Protein AF-A0A1S1LLS4-F1 (afdb_monomer_lite)

Organism: Mycobacteroides chelonae (NCBI:txid1774)

Secondary structure (DSSP, 8-state):
-HHHHHS-EE-TTT--EE-EEEE-TTS-EEETGGGT-S---B-TTT--BS--BTTB-HHHHHHHHHHHHT--TTSS--GGGHHHHHHHHT-S-HHHHHHHHHH-HHHHHHHHHHHH-PPP-HHHHHTSPP-HHHHHHHHHHHHTTSS----HHHHHHHHHHHHHHTTS-HHHHHHHHHHIIIIIIHHHHHSSS----SS-------

Sequence (206 aa):
MRKAKMYPSPCAACGQQAVLIGFDPDERQICGPCSGSTLDYRCANCGQPGIRAHNRCSRCHTAELLHNALAGPDGQIPAQLKPLADALANANDPRSVAVWLGKSAAAELLMNLARTGQTITHHALDQLPPGGHVNYVREILVRTAVLTPRNEYLERIEPWVDRHLANYPAEHARLVRSYTIWYLLHRARRAKQPLSNPGCQRRGGF

Structure (mmCIF, N/CA/C/O backbone):
data_AF-A0A1S1LLS4-F1
#
_entry.id   AF-A0A1S1LLS4-F1
#
loop_
_atom_site.group_PDB
_atom_site.id
_atom_site.type_symbol
_atom_site.label_atom_id
_atom_site.label_alt_id
_atom_site.label_comp_id
_atom_site.label_asym_id
_atom_site.label_entity_id
_atom_site.label_seq_id
_atom_site.pdbx_PDB_ins_code
_atom_site.Cartn_x
_atom_site.Cartn_y
_atom_site.Cartn_z
_atom_site.occupancy
_atom_site.B_iso_or_equiv
_atom_site.auth_seq_id
_atom_site.auth_comp_id
_atom_site.auth_asym_id
_atom_site.auth_atom_id
_atom_site.pdbx_PDB_model_num
ATOM 1 N N . MET A 1 1 ? 10.392 13.271 -28.657 1.00 63.56 1 MET A N 1
ATOM 2 C CA . MET A 1 1 ? 10.777 12.128 -27.786 1.00 63.56 1 MET A CA 1
ATOM 3 C C . MET A 1 1 ? 9.840 11.827 -26.604 1.00 63.56 1 MET A C 1
ATOM 5 O O . MET A 1 1 ? 9.653 10.654 -26.310 1.00 63.56 1 MET A O 1
ATOM 9 N N . ARG A 1 2 ? 9.232 12.807 -25.907 1.00 70.56 2 ARG A N 1
ATOM 10 C CA . ARG A 1 2 ? 8.371 12.536 -24.724 1.00 70.56 2 ARG A CA 1
ATOM 11 C C . ARG A 1 2 ? 7.186 11.593 -25.012 1.00 70.56 2 ARG A C 1
ATOM 13 O O . ARG A 1 2 ? 6.912 10.714 -24.203 1.00 70.56 2 ARG A O 1
ATOM 20 N N . LYS A 1 3 ? 6.550 11.727 -26.185 1.00 75.44 3 LYS A N 1
ATOM 21 C CA . LYS A 1 3 ? 5.433 10.875 -26.638 1.00 75.44 3 LYS A CA 1
ATOM 22 C C . LYS A 1 3 ? 5.844 9.404 -26.820 1.00 75.44 3 LYS A C 1
ATOM 24 O O . LYS A 1 3 ? 5.167 8.535 -26.293 1.00 75.44 3 LYS A O 1
ATOM 29 N N . ALA A 1 4 ? 6.993 9.134 -27.446 1.00 73.94 4 ALA A N 1
ATOM 30 C CA . ALA A 1 4 ? 7.513 7.772 -27.639 1.00 73.94 4 ALA A CA 1
ATOM 31 C C . ALA A 1 4 ? 7.820 7.053 -26.311 1.00 73.94 4 ALA A C 1
ATOM 33 O O . ALA A 1 4 ? 7.620 5.850 -26.192 1.00 73.94 4 ALA A O 1
ATOM 34 N N . LYS A 1 5 ? 8.260 7.793 -25.280 1.00 79.56 5 LYS A N 1
ATOM 35 C CA . LYS A 1 5 ? 8.478 7.237 -23.931 1.00 79.56 5 LYS A CA 1
ATOM 36 C C . LYS A 1 5 ? 7.165 6.900 -23.214 1.00 79.56 5 LYS A C 1
ATOM 38 O O . LYS A 1 5 ? 7.143 5.973 -22.412 1.00 79.56 5 LYS A O 1
ATOM 43 N N . MET A 1 6 ? 6.101 7.671 -23.456 1.00 82.12 6 MET A N 1
ATOM 44 C CA . MET A 1 6 ? 4.774 7.429 -22.866 1.00 82.12 6 MET A CA 1
ATOM 45 C C . MET A 1 6 ? 4.039 6.273 -23.534 1.00 82.12 6 MET A C 1
ATOM 47 O O . MET A 1 6 ? 3.326 5.548 -22.850 1.00 82.12 6 MET A O 1
ATOM 51 N N . TYR A 1 7 ? 4.231 6.103 -24.841 1.00 85.69 7 TYR A N 1
ATOM 52 C CA . TYR A 1 7 ? 3.512 5.122 -25.644 1.00 85.69 7 TYR A CA 1
ATOM 53 C C . TYR A 1 7 ? 4.506 4.233 -26.399 1.00 85.69 7 TYR A C 1
ATOM 55 O O . TYR A 1 7 ? 4.773 4.478 -27.577 1.00 85.69 7 TYR A O 1
ATOM 63 N N . PRO A 1 8 ? 5.089 3.220 -25.725 1.00 90.12 8 PRO A N 1
ATOM 64 C CA . PRO A 1 8 ? 5.861 2.186 -26.397 1.00 90.12 8 PRO A CA 1
ATOM 65 C C . PRO A 1 8 ? 5.054 1.548 -27.529 1.00 90.12 8 PRO A C 1
ATOM 67 O O . PRO A 1 8 ? 3.832 1.436 -27.441 1.00 90.12 8 PRO A O 1
ATOM 70 N N . SER A 1 9 ? 5.737 1.146 -28.592 1.00 92.94 9 SER A N 1
ATOM 71 C CA . SER A 1 9 ? 5.129 0.552 -29.786 1.00 92.94 9 SER A CA 1
ATOM 72 C C . SER A 1 9 ? 6.015 -0.575 -30.329 1.00 92.94 9 SER A C 1
ATOM 74 O O . SER A 1 9 ? 7.195 -0.641 -29.958 1.00 92.94 9 SER A O 1
ATOM 76 N N . PRO A 1 10 ? 5.484 -1.470 -31.178 1.00 95.88 10 PRO A N 1
ATOM 77 C CA . PRO A 1 10 ? 6.274 -2.540 -31.775 1.00 95.88 10 PRO A CA 1
ATOM 78 C C . PRO A 1 10 ? 7.371 -1.971 -32.681 1.00 95.88 10 PRO A C 1
ATOM 80 O O . PRO A 1 10 ? 7.111 -1.112 -33.519 1.00 95.88 10 PRO A O 1
ATOM 83 N N . CYS A 1 11 ? 8.604 -2.443 -32.509 1.00 94.94 11 CYS A N 1
ATOM 84 C CA . CYS A 1 11 ? 9.730 -2.087 -33.372 1.00 94.94 11 CYS A CA 1
ATOM 85 C C . CYS A 1 11 ? 9.561 -2.694 -34.772 1.00 94.94 11 CYS A C 1
ATOM 87 O O . CYS A 1 11 ? 9.337 -3.899 -34.876 1.00 94.94 11 CYS A O 1
ATOM 89 N N . ALA A 1 12 ? 9.758 -1.906 -35.834 1.00 96.00 12 ALA A N 1
ATOM 90 C CA . ALA A 1 12 ? 9.639 -2.403 -37.208 1.00 96.00 12 ALA A CA 1
ATOM 91 C C . ALA A 1 12 ? 10.670 -3.492 -37.571 1.00 96.00 12 ALA A C 1
ATOM 93 O O . ALA A 1 12 ? 10.379 -4.348 -38.398 1.00 96.00 12 ALA A O 1
ATOM 94 N N . ALA A 1 13 ? 11.846 -3.501 -36.930 1.00 94.75 13 ALA A N 1
ATOM 95 C CA . ALA A 1 13 ? 12.907 -4.470 -37.214 1.00 94.75 13 ALA A CA 1
ATOM 96 C C . ALA A 1 13 ? 12.797 -5.768 -36.391 1.00 94.75 13 ALA A C 1
ATOM 98 O O . ALA A 1 13 ? 12.964 -6.856 -36.929 1.00 94.75 13 ALA A O 1
ATOM 99 N N . CYS A 1 14 ? 12.534 -5.675 -35.080 1.00 94.25 14 CYS A N 1
ATOM 100 C CA . CYS A 1 14 ? 12.544 -6.842 -34.181 1.00 94.25 14 CYS A CA 1
ATOM 101 C C . CYS A 1 14 ? 11.170 -7.234 -33.618 1.00 94.25 14 CYS A C 1
ATOM 103 O O . CYS A 1 14 ? 11.079 -8.186 -32.845 1.00 94.25 14 CYS A O 1
ATOM 105 N N . GLY A 1 15 ? 10.109 -6.480 -33.922 1.00 93.88 15 GLY A N 1
ATOM 106 C CA . GLY A 1 15 ? 8.737 -6.736 -33.464 1.00 93.88 15 GLY A CA 1
ATOM 107 C C . GLY A 1 15 ? 8.477 -6.502 -31.970 1.00 93.88 15 GLY A C 1
ATOM 108 O O . GLY A 1 15 ? 7.330 -6.505 -31.533 1.00 93.88 15 GLY A O 1
ATOM 109 N N . GLN A 1 16 ? 9.514 -6.273 -31.160 1.00 93.12 16 GLN A N 1
ATOM 110 C CA . GLN A 1 16 ? 9.379 -6.096 -29.714 1.00 93.12 16 GLN A CA 1
ATOM 111 C C . GLN A 1 16 ? 8.719 -4.762 -29.358 1.00 93.12 16 GLN A C 1
ATOM 113 O O . GLN A 1 16 ? 9.063 -3.723 -29.925 1.00 93.12 16 GLN A O 1
ATOM 118 N N . GLN A 1 17 ? 7.858 -4.771 -28.337 1.00 94.06 17 GLN A N 1
ATOM 119 C CA . GLN A 1 17 ? 7.347 -3.542 -27.731 1.00 94.06 17 GLN A CA 1
ATOM 120 C C . GLN A 1 17 ? 8.521 -2.752 -27.130 1.00 94.06 17 GLN A C 1
ATOM 122 O O . GLN A 1 17 ? 9.259 -3.277 -26.284 1.00 94.06 17 GLN A O 1
ATOM 127 N N . ALA A 1 18 ? 8.719 -1.509 -27.578 1.00 93.25 18 ALA A N 1
ATOM 128 C CA . ALA A 1 18 ? 9.862 -0.679 -27.201 1.00 93.25 18 ALA A CA 1
ATOM 129 C C . ALA A 1 18 ? 9.569 0.827 -27.311 1.00 93.25 18 ALA A C 1
ATOM 131 O O . ALA A 1 18 ? 8.611 1.256 -27.952 1.00 93.25 18 ALA A O 1
ATOM 132 N N . VAL A 1 19 ? 10.418 1.654 -26.693 1.00 93.25 19 VAL A N 1
ATOM 133 C CA . VAL A 1 19 ? 10.464 3.089 -27.005 1.00 93.25 19 VAL A CA 1
ATOM 134 C C . VAL A 1 19 ? 11.229 3.244 -28.316 1.00 93.25 19 VAL A C 1
ATOM 136 O O . VAL A 1 19 ? 12.421 2.938 -28.383 1.00 93.25 19 VAL A O 1
ATOM 139 N N . LEU A 1 20 ? 10.537 3.698 -29.357 1.00 93.12 20 LEU A N 1
ATOM 140 C CA . LEU A 1 20 ? 11.122 3.871 -30.683 1.00 93.12 20 LEU A CA 1
ATOM 141 C C . LEU A 1 20 ? 11.825 5.231 -30.758 1.00 93.12 20 LEU A C 1
ATOM 143 O O . LEU A 1 20 ? 11.230 6.266 -30.441 1.00 93.12 20 LEU A O 1
ATOM 147 N N . ILE A 1 21 ? 13.112 5.216 -31.102 1.00 92.25 21 ILE A N 1
ATOM 148 C CA . ILE A 1 21 ? 13.982 6.406 -31.097 1.00 92.25 21 ILE A CA 1
ATOM 149 C C . ILE A 1 21 ? 14.786 6.581 -32.386 1.00 92.25 21 ILE A C 1
ATOM 151 O O . ILE A 1 21 ? 15.419 7.622 -32.540 1.00 92.25 21 ILE A O 1
ATOM 155 N N . GLY A 1 22 ? 14.764 5.590 -33.278 1.00 91.44 22 GLY A N 1
ATOM 156 C CA . GLY A 1 22 ? 15.453 5.619 -34.563 1.00 91.44 22 GLY A CA 1
ATOM 157 C C . GLY A 1 22 ? 14.527 5.239 -35.712 1.00 91.44 22 GLY A C 1
ATOM 158 O O . GLY A 1 22 ? 13.354 4.919 -35.499 1.00 91.44 22 GLY A O 1
ATOM 159 N N . PHE A 1 23 ? 15.088 5.256 -36.917 1.00 94.25 23 PHE A N 1
ATOM 160 C CA . PHE A 1 23 ? 14.424 4.864 -38.156 1.00 94.25 23 PHE A CA 1
ATOM 161 C C . PHE A 1 23 ? 15.291 3.850 -38.914 1.00 94.25 23 PHE A C 1
ATOM 163 O O . PHE A 1 23 ? 16.518 3.908 -38.811 1.00 94.25 23 PHE A O 1
ATOM 170 N N . ASP A 1 24 ? 14.660 2.905 -39.610 1.00 92.75 24 ASP A N 1
ATOM 171 C CA . ASP A 1 24 ? 15.333 2.012 -40.561 1.00 92.75 24 ASP A CA 1
ATOM 172 C C . ASP A 1 24 ? 15.497 2.699 -41.943 1.00 92.75 24 ASP A C 1
ATOM 174 O O . ASP A 1 24 ? 15.039 3.834 -42.114 1.00 92.75 24 ASP A O 1
ATOM 178 N N . PRO A 1 25 ? 16.158 2.064 -42.933 1.00 92.75 25 PRO A N 1
ATOM 179 C CA . PRO A 1 25 ? 16.303 2.632 -44.280 1.00 92.75 25 PRO A CA 1
ATOM 180 C C . PRO A 1 25 ? 14.981 2.887 -45.022 1.00 92.75 25 PRO A C 1
ATOM 182 O O . PRO A 1 25 ? 14.963 3.696 -45.943 1.00 92.75 25 PRO A O 1
ATOM 185 N N . ASP A 1 26 ? 13.891 2.232 -44.609 1.00 93.62 26 ASP A N 1
ATOM 186 C CA . ASP A 1 26 ? 12.541 2.389 -45.166 1.00 93.62 26 ASP A CA 1
ATOM 187 C C . ASP A 1 26 ? 11.718 3.449 -44.392 1.00 93.62 26 ASP A C 1
ATOM 189 O O . ASP A 1 26 ? 10.490 3.474 -44.474 1.00 93.62 26 ASP A O 1
ATOM 193 N N . GLU A 1 27 ? 12.376 4.294 -43.585 1.00 92.69 27 GLU A N 1
ATOM 194 C CA . GLU A 1 27 ? 11.775 5.329 -42.727 1.00 92.69 27 GLU A CA 1
ATOM 195 C C . GLU A 1 27 ? 10.772 4.806 -41.677 1.00 92.69 27 GLU A C 1
ATOM 197 O O . GLU A 1 27 ? 9.969 5.561 -41.114 1.00 92.69 27 GLU A O 1
ATOM 202 N N . ARG A 1 28 ? 10.825 3.516 -41.327 1.00 93.69 28 ARG A N 1
ATOM 203 C CA . ARG A 1 28 ? 9.982 2.935 -40.272 1.00 93.69 28 ARG A CA 1
ATOM 204 C C . ARG A 1 28 ? 10.631 3.090 -38.905 1.00 93.69 28 ARG A C 1
ATOM 206 O O . ARG A 1 28 ? 11.843 2.988 -38.745 1.00 93.69 28 ARG A O 1
ATOM 213 N N . GLN A 1 29 ? 9.808 3.292 -37.878 1.00 94.31 29 GLN A N 1
ATOM 214 C CA . GLN A 1 29 ? 10.296 3.490 -36.513 1.00 94.31 29 GLN A CA 1
ATOM 215 C C . GLN A 1 29 ? 10.886 2.207 -35.907 1.00 94.31 29 GLN A C 1
ATOM 217 O O . GLN A 1 29 ? 10.240 1.157 -35.857 1.00 94.31 29 GLN A O 1
ATOM 222 N N . ILE A 1 30 ? 12.092 2.325 -35.354 1.00 95.06 30 ILE A N 1
ATOM 223 C CA . ILE A 1 30 ? 12.816 1.233 -34.699 1.00 95.06 30 ILE A CA 1
ATOM 224 C C . ILE A 1 30 ? 13.289 1.621 -33.293 1.00 95.06 30 ILE A C 1
ATOM 226 O O . ILE A 1 30 ? 13.415 2.796 -32.926 1.00 95.06 30 ILE A O 1
ATOM 230 N N . CYS A 1 31 ? 13.510 0.606 -32.459 1.00 94.19 31 CYS A N 1
ATOM 231 C CA . CYS A 1 31 ? 14.028 0.784 -31.108 1.00 94.19 31 CYS A CA 1
ATOM 232 C C . CYS A 1 31 ? 15.525 1.124 -31.121 1.00 94.19 31 CYS A C 1
ATOM 234 O O . CYS A 1 31 ? 16.219 0.869 -32.103 1.00 94.19 31 CYS A O 1
ATOM 236 N N . GLY A 1 32 ? 16.024 1.659 -30.003 1.00 92.00 32 GLY A N 1
ATOM 237 C CA . GLY A 1 32 ? 17.432 2.039 -29.865 1.00 92.00 32 GLY A CA 1
ATOM 238 C C . GLY A 1 32 ? 18.420 0.919 -30.202 1.00 92.00 32 GLY A C 1
ATOM 239 O O . GLY A 1 32 ? 19.280 1.148 -31.046 1.00 92.00 32 GLY A O 1
ATOM 240 N N . PRO A 1 33 ? 18.270 -0.303 -29.654 1.00 93.62 33 PRO A N 1
ATOM 241 C CA . PRO A 1 33 ? 19.152 -1.419 -29.995 1.00 93.62 33 PRO A CA 1
ATOM 242 C C . PRO A 1 33 ? 19.206 -1.730 -31.498 1.00 93.62 33 PRO A C 1
ATOM 244 O O . PRO A 1 33 ? 20.286 -1.942 -32.041 1.00 93.62 33 PRO A O 1
ATOM 247 N N . CYS A 1 34 ? 18.062 -1.699 -32.192 1.00 93.81 34 CYS A N 1
ATOM 248 C CA . CYS A 1 34 ? 18.004 -1.927 -33.640 1.00 93.81 34 CYS A CA 1
ATOM 249 C C . CYS A 1 34 ? 18.621 -0.779 -34.449 1.00 93.81 34 CYS A C 1
ATOM 251 O O . CYS A 1 34 ? 19.096 -1.015 -35.553 1.00 93.81 34 CYS A O 1
ATOM 253 N N . SER A 1 35 ? 18.638 0.443 -33.912 1.00 93.06 35 SER A N 1
ATOM 254 C CA . SER A 1 35 ? 19.308 1.590 -34.532 1.00 93.06 35 SER A CA 1
ATOM 255 C C . SER A 1 35 ? 20.781 1.729 -34.114 1.00 93.06 35 SER A C 1
ATOM 257 O O . SER A 1 35 ? 21.363 2.792 -34.313 1.00 93.06 35 SER A O 1
ATOM 259 N N . GLY A 1 36 ? 21.369 0.722 -33.452 1.00 92.31 36 GLY A N 1
ATOM 260 C CA . GLY A 1 36 ? 22.749 0.759 -32.945 1.00 92.31 36 GLY A CA 1
ATOM 261 C C . GLY A 1 36 ? 22.965 1.628 -31.697 1.00 92.31 36 GLY A C 1
ATOM 262 O O . GLY A 1 36 ? 24.102 1.868 -31.299 1.00 92.31 36 GLY A O 1
ATOM 263 N N . SER A 1 37 ? 21.897 2.114 -31.060 1.00 91.31 37 SER A N 1
ATOM 264 C CA . SER A 1 37 ? 21.962 2.887 -29.818 1.00 91.31 37 SER A CA 1
ATOM 265 C C . SER A 1 37 ? 21.983 1.978 -28.589 1.00 91.31 37 SER A C 1
ATOM 267 O O . SER A 1 37 ? 21.251 0.994 -28.505 1.00 91.31 37 SER A O 1
ATOM 269 N N . THR A 1 38 ? 22.747 2.370 -27.570 1.00 88.31 38 THR A N 1
ATOM 270 C CA . THR A 1 38 ? 22.752 1.722 -26.248 1.00 88.31 38 THR A CA 1
ATOM 271 C C . THR A 1 38 ? 21.531 2.084 -25.389 1.00 88.31 38 THR A C 1
ATOM 273 O O . THR A 1 38 ? 21.335 1.511 -24.318 1.00 88.31 38 THR A O 1
ATOM 276 N N . LEU A 1 39 ? 20.690 3.027 -25.831 1.00 87.00 39 LEU A N 1
ATOM 277 C CA . LEU A 1 39 ? 19.494 3.461 -25.106 1.00 87.00 39 LEU A CA 1
ATOM 278 C C . LEU A 1 39 ? 18.291 2.561 -25.427 1.00 87.00 39 LEU A C 1
ATOM 280 O O . LEU A 1 39 ? 17.652 2.720 -26.465 1.00 87.00 39 LEU A O 1
ATOM 284 N N . ASP A 1 40 ? 17.918 1.666 -24.510 1.00 84.94 40 ASP A N 1
ATOM 285 C CA . ASP A 1 40 ? 16.786 0.743 -24.702 1.00 84.94 40 ASP A CA 1
ATOM 286 C C . ASP A 1 40 ? 15.474 1.169 -24.004 1.00 84.94 40 ASP A C 1
ATOM 288 O O . ASP A 1 40 ? 14.396 0.683 -24.350 1.00 84.94 40 ASP A O 1
ATOM 292 N N . TYR A 1 41 ? 15.547 2.100 -23.041 1.00 88.44 41 TYR A N 1
ATOM 293 C CA . TYR A 1 41 ? 14.430 2.555 -22.198 1.00 88.44 41 TYR A CA 1
ATOM 294 C C . TYR A 1 41 ? 13.646 1.419 -21.513 1.00 88.44 41 TYR A C 1
ATOM 296 O O . TYR A 1 41 ? 12.472 1.598 -21.164 1.00 88.44 41 TYR A O 1
ATOM 304 N N . ARG A 1 42 ? 14.279 0.261 -21.290 1.00 91.81 42 ARG A N 1
ATOM 305 C CA . ARG A 1 42 ? 13.651 -0.918 -20.680 1.00 91.81 42 ARG A CA 1
ATOM 306 C C . ARG A 1 42 ? 13.850 -0.969 -19.191 1.00 91.81 42 ARG A C 1
ATOM 308 O O . ARG A 1 42 ? 14.818 -0.432 -18.661 1.00 91.81 42 ARG A O 1
ATOM 315 N N . CYS A 1 43 ? 12.931 -1.659 -18.516 1.00 93.06 43 CYS A N 1
ATOM 316 C CA . CYS A 1 43 ? 13.041 -1.909 -17.097 1.00 93.06 43 CYS A CA 1
ATOM 317 C C . CYS A 1 43 ? 14.163 -2.840 -16.670 1.00 93.06 43 CYS A C 1
ATOM 319 O O . CYS A 1 43 ? 14.073 -4.028 -16.899 1.00 93.06 43 CYS A O 1
ATOM 321 N N . ALA A 1 44 ? 15.150 -2.317 -15.938 1.00 91.81 44 ALA A N 1
ATOM 322 C CA . ALA A 1 44 ? 16.197 -3.117 -15.308 1.00 91.81 44 ALA A CA 1
ATOM 323 C C . ALA A 1 44 ? 15.643 -4.230 -14.404 1.00 91.81 44 ALA A C 1
ATOM 325 O O . ALA A 1 44 ? 16.308 -5.235 -14.220 1.00 91.81 44 ALA A O 1
ATOM 326 N N . ASN A 1 45 ? 14.429 -4.060 -13.861 1.00 92.31 45 ASN A N 1
ATOM 327 C CA . ASN A 1 45 ? 13.779 -5.080 -13.040 1.00 92.31 45 ASN A CA 1
ATOM 328 C C . ASN A 1 45 ? 12.753 -5.927 -13.815 1.00 92.31 45 ASN A C 1
ATOM 330 O O . ASN A 1 45 ? 12.770 -7.144 -13.719 1.00 92.31 45 ASN A O 1
ATOM 334 N N . CYS A 1 46 ? 11.845 -5.306 -14.581 1.00 92.06 46 CYS A N 1
ATOM 335 C CA . CYS A 1 46 ? 10.747 -6.024 -15.257 1.00 92.06 46 CYS A CA 1
ATOM 336 C C . CYS A 1 46 ? 10.816 -6.047 -16.793 1.00 92.06 46 CYS A C 1
ATOM 338 O O . CYS A 1 46 ? 9.866 -6.475 -17.440 1.00 92.06 46 CYS A O 1
ATOM 340 N N . GLY A 1 47 ? 11.867 -5.506 -17.406 1.00 92.12 47 GLY A N 1
ATOM 341 C CA . GLY A 1 47 ? 12.058 -5.430 -18.861 1.00 92.12 47 GLY A CA 1
ATOM 342 C C . GLY A 1 47 ? 11.115 -4.491 -19.623 1.00 92.12 47 GLY A C 1
ATOM 343 O O . GLY A 1 47 ? 11.375 -4.187 -20.789 1.00 92.12 47 GLY A O 1
ATOM 344 N N . GLN A 1 48 ? 10.047 -3.997 -18.988 1.00 92.00 48 GLN A N 1
ATOM 345 C CA . GLN A 1 48 ? 9.017 -3.197 -19.654 1.00 92.00 48 GLN A CA 1
ATOM 346 C C . GLN A 1 48 ? 9.576 -1.872 -20.199 1.00 92.00 48 GLN A C 1
ATOM 348 O O . GLN A 1 48 ? 10.263 -1.156 -19.459 1.00 92.00 48 GLN A O 1
ATOM 353 N N . PRO A 1 49 ? 9.292 -1.530 -21.466 1.00 92.00 49 PRO A N 1
ATOM 354 C CA . PRO A 1 49 ? 9.704 -0.265 -22.061 1.00 92.00 49 PRO A CA 1
ATOM 355 C C . PRO A 1 49 ? 8.860 0.903 -21.531 1.00 92.00 49 PRO A C 1
ATOM 357 O O . PRO A 1 49 ? 7.686 0.732 -21.205 1.00 92.00 49 PRO A O 1
ATOM 360 N N . GLY A 1 50 ? 9.424 2.112 -21.491 1.00 90.00 50 GLY A N 1
ATOM 361 C CA . GLY A 1 50 ? 8.637 3.332 -21.276 1.00 90.00 50 GLY A CA 1
ATOM 362 C C . GLY A 1 50 ? 9.370 4.432 -20.516 1.00 90.00 50 GLY A C 1
ATOM 363 O O . GLY A 1 50 ? 10.584 4.582 -20.627 1.00 90.00 50 GLY A O 1
ATOM 364 N N . ILE A 1 51 ? 8.626 5.231 -19.741 1.00 87.00 51 ILE A N 1
ATOM 365 C CA . ILE A 1 51 ? 9.196 6.257 -18.853 1.00 87.00 51 ILE A CA 1
ATOM 366 C C . ILE A 1 51 ? 9.925 5.599 -17.678 1.00 87.00 51 ILE A C 1
ATOM 368 O O . ILE A 1 51 ? 9.425 4.674 -17.034 1.00 87.00 51 ILE A O 1
ATOM 372 N N . ARG A 1 52 ? 11.104 6.142 -17.369 1.00 86.44 52 ARG A N 1
ATOM 373 C CA . ARG A 1 52 ? 12.044 5.619 -16.380 1.00 86.44 52 ARG A CA 1
ATOM 374 C C . ARG A 1 52 ? 12.521 6.750 -15.480 1.00 86.44 52 ARG A C 1
ATOM 376 O O . ARG A 1 52 ? 12.760 7.852 -15.969 1.00 86.44 52 ARG A O 1
ATOM 383 N N . ALA A 1 53 ? 12.717 6.448 -14.205 1.00 81.62 53 ALA A N 1
ATOM 384 C CA . ALA A 1 53 ? 13.509 7.251 -13.279 1.00 81.62 53 ALA A CA 1
ATOM 385 C C . ALA A 1 53 ? 14.571 6.328 -12.671 1.00 81.62 53 ALA A C 1
ATOM 387 O O . ALA A 1 53 ? 14.240 5.203 -12.307 1.00 81.62 53 ALA A O 1
ATOM 388 N N . HIS A 1 54 ? 15.840 6.750 -12.640 1.00 82.75 54 HIS A N 1
ATOM 389 C CA . HIS A 1 54 ? 16.965 5.951 -12.114 1.00 82.75 54 HIS A CA 1
ATOM 390 C C . HIS A 1 54 ? 17.009 4.502 -12.628 1.00 82.75 54 HIS A C 1
ATOM 392 O O . HIS A 1 54 ? 17.202 3.559 -11.868 1.00 82.75 54 HIS A O 1
ATOM 398 N N . ASN A 1 55 ? 16.765 4.305 -13.927 1.00 87.56 55 ASN A N 1
ATOM 399 C CA . ASN A 1 55 ? 16.697 2.973 -14.522 1.00 87.56 55 ASN A CA 1
ATOM 400 C C . ASN A 1 55 ? 15.694 2.030 -13.805 1.00 87.56 55 ASN A C 1
ATOM 402 O O . ASN A 1 55 ? 15.892 0.814 -13.757 1.00 87.56 55 ASN A O 1
ATOM 406 N N . ARG A 1 56 ? 14.556 2.546 -13.318 1.00 91.62 56 ARG A N 1
ATOM 407 C CA . ARG A 1 56 ? 13.380 1.771 -12.867 1.00 91.62 56 ARG A CA 1
ATOM 408 C C . ARG A 1 56 ? 12.075 2.412 -13.369 1.00 91.62 56 ARG A C 1
ATOM 410 O O . ARG A 1 56 ? 12.019 3.605 -13.667 1.00 91.62 56 ARG A O 1
ATOM 417 N N . CYS A 1 57 ? 11.043 1.596 -13.608 1.00 92.00 57 CY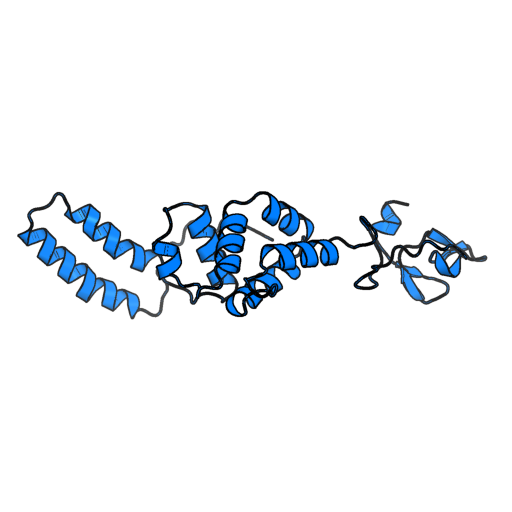S A N 1
ATOM 418 C CA . CYS A 1 57 ? 9.718 2.100 -13.972 1.00 92.00 57 CYS A CA 1
ATOM 419 C C . CYS A 1 57 ? 8.988 2.440 -12.671 1.00 92.00 57 CYS A C 1
ATOM 421 O O . CYS A 1 57 ? 9.360 1.930 -11.612 1.00 92.00 57 CYS A O 1
ATOM 423 N N . SER A 1 58 ? 7.947 3.274 -12.732 1.00 91.25 58 SER A N 1
ATOM 424 C CA . SER A 1 58 ? 7.222 3.672 -11.519 1.00 91.25 58 SER A CA 1
ATOM 425 C C . SER A 1 58 ? 6.675 2.469 -10.749 1.00 91.25 58 SER A C 1
ATOM 427 O O . SER A 1 58 ? 6.796 2.456 -9.536 1.00 91.25 58 SER A O 1
ATOM 429 N N . ARG A 1 59 ? 6.171 1.424 -11.427 1.00 91.81 59 ARG A N 1
ATOM 430 C CA . ARG A 1 59 ? 5.713 0.184 -10.768 1.00 91.81 59 ARG A CA 1
ATOM 431 C C . ARG A 1 59 ? 6.814 -0.491 -9.953 1.00 91.81 59 ARG A C 1
ATOM 433 O O . ARG A 1 59 ? 6.622 -0.725 -8.770 1.00 91.81 59 ARG A O 1
ATOM 440 N N . CYS A 1 60 ? 7.965 -0.782 -10.563 1.00 92.81 60 CYS A N 1
ATOM 441 C CA . CYS A 1 60 ? 9.048 -1.474 -9.858 1.00 92.81 60 CYS A CA 1
ATOM 442 C C . CYS A 1 60 ? 9.652 -0.625 -8.741 1.00 92.81 60 CYS A C 1
ATOM 444 O O . CYS A 1 60 ? 9.983 -1.164 -7.694 1.00 92.81 60 CYS A O 1
ATOM 446 N N . HIS A 1 61 ? 9.771 0.688 -8.945 1.00 92.38 61 HIS A N 1
ATOM 447 C CA . HIS A 1 61 ? 10.258 1.576 -7.896 1.00 92.38 61 HIS A CA 1
ATOM 448 C C . HIS A 1 61 ? 9.276 1.658 -6.716 1.00 92.38 61 HIS A C 1
ATOM 450 O O . HIS A 1 61 ? 9.688 1.525 -5.570 1.00 92.38 61 HIS A O 1
ATOM 456 N N . THR A 1 62 ? 7.973 1.802 -6.977 1.00 93.38 62 THR A N 1
ATOM 457 C CA . THR A 1 62 ? 6.948 1.786 -5.922 1.00 93.38 62 THR A CA 1
ATOM 458 C C . THR A 1 62 ? 6.906 0.445 -5.194 1.00 93.38 62 THR A C 1
ATOM 460 O O . THR A 1 62 ? 6.766 0.438 -3.978 1.00 93.38 62 THR A O 1
ATOM 463 N N . ALA A 1 63 ? 7.043 -0.681 -5.901 1.00 92.56 63 ALA A N 1
ATOM 464 C CA . ALA A 1 63 ? 7.056 -2.006 -5.280 1.00 92.56 63 ALA A CA 1
ATOM 465 C C . ALA A 1 63 ? 8.227 -2.176 -4.297 1.00 92.56 63 ALA A C 1
ATOM 467 O O . ALA A 1 63 ? 8.043 -2.714 -3.211 1.00 92.56 63 ALA A O 1
ATOM 468 N N . GLU A 1 64 ? 9.410 -1.668 -4.645 1.00 92.94 64 GLU A N 1
ATOM 469 C CA . GLU A 1 64 ? 10.578 -1.643 -3.758 1.00 92.94 64 GLU A CA 1
ATOM 470 C C . GLU A 1 64 ? 10.346 -0.749 -2.532 1.00 92.94 64 GLU A C 1
ATOM 472 O O . GLU A 1 64 ? 10.573 -1.182 -1.404 1.00 92.94 64 GLU A O 1
ATOM 477 N N . LEU A 1 65 ? 9.831 0.472 -2.730 1.00 93.94 65 LEU A N 1
ATOM 478 C CA . LEU A 1 65 ? 9.479 1.366 -1.620 1.00 93.94 65 LEU A CA 1
ATOM 479 C C . LEU A 1 65 ? 8.450 0.730 -0.682 1.00 93.94 65 LEU A C 1
ATOM 481 O O . LEU A 1 65 ? 8.591 0.816 0.533 1.00 93.94 65 LEU A O 1
ATOM 485 N N . LEU A 1 66 ? 7.431 0.082 -1.245 1.00 94.94 66 LEU A N 1
ATOM 486 C CA . LEU A 1 66 ? 6.384 -0.601 -0.498 1.00 94.94 66 LEU A CA 1
ATOM 487 C C . LEU A 1 66 ? 6.942 -1.773 0.312 1.00 94.94 66 LEU A C 1
ATOM 489 O O . LEU A 1 66 ? 6.595 -1.912 1.482 1.00 94.94 66 LEU A O 1
ATOM 493 N N . HIS A 1 67 ? 7.812 -2.587 -0.292 1.00 95.06 67 HIS A N 1
ATOM 494 C CA . HIS A 1 67 ? 8.462 -3.698 0.396 1.00 95.06 67 HIS A CA 1
ATOM 495 C C . HIS A 1 67 ? 9.288 -3.207 1.582 1.00 95.06 67 HIS A C 1
ATOM 497 O O . HIS A 1 67 ? 9.109 -3.700 2.689 1.00 95.06 67 HIS A O 1
ATOM 503 N N . ASN A 1 68 ? 10.109 -2.176 1.377 1.00 95.06 68 ASN A N 1
ATOM 504 C CA . ASN A 1 68 ? 10.934 -1.603 2.437 1.00 95.06 68 ASN A CA 1
ATOM 505 C C . ASN A 1 68 ? 10.090 -0.955 3.546 1.00 95.06 68 ASN A C 1
ATOM 507 O O . ASN A 1 68 ? 10.419 -1.074 4.722 1.00 95.06 68 ASN A O 1
ATOM 511 N N . ALA A 1 69 ? 9.000 -0.273 3.184 1.00 95.62 69 ALA A N 1
ATOM 512 C CA . ALA A 1 69 ? 8.111 0.380 4.142 1.00 95.62 69 ALA A CA 1
ATOM 513 C C . ALA A 1 69 ? 7.359 -0.631 5.024 1.00 95.62 69 ALA A C 1
ATOM 515 O O . ALA A 1 69 ? 7.189 -0.403 6.219 1.00 95.62 69 ALA A O 1
ATOM 516 N N . LEU A 1 70 ? 6.906 -1.742 4.439 1.00 96.00 70 LEU A N 1
ATOM 517 C CA . LEU A 1 70 ? 6.120 -2.768 5.130 1.00 96.00 70 LEU A CA 1
ATOM 518 C C . LEU A 1 70 ? 6.954 -3.974 5.582 1.00 96.00 70 LEU A C 1
ATOM 520 O O . LEU A 1 70 ? 6.377 -4.999 5.943 1.00 96.00 70 LEU A O 1
ATOM 524 N N . ALA A 1 71 ? 8.283 -3.870 5.566 1.00 96.50 71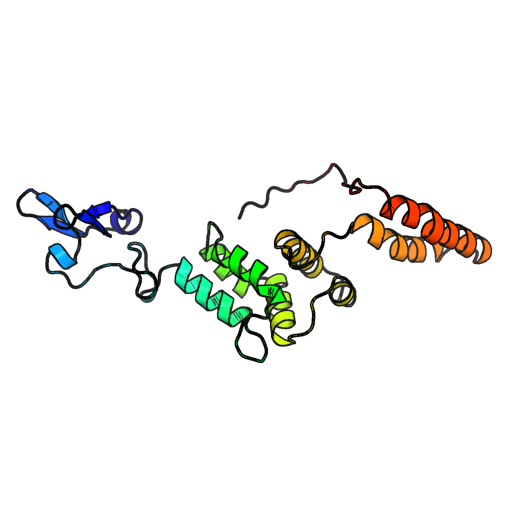 ALA A N 1
ATOM 525 C CA . ALA A 1 71 ? 9.167 -4.901 6.089 1.00 96.50 71 ALA A CA 1
ATOM 526 C C . ALA A 1 71 ? 9.033 -5.002 7.618 1.00 96.50 71 ALA A C 1
ATOM 528 O O . ALA A 1 71 ? 9.068 -4.001 8.339 1.00 96.50 71 ALA A O 1
ATOM 529 N N . GLY A 1 72 ? 8.865 -6.228 8.102 1.00 93.94 72 GLY A N 1
ATOM 530 C CA . GLY A 1 72 ? 8.838 -6.571 9.514 1.00 93.94 72 GLY A CA 1
ATOM 531 C C . GLY A 1 72 ? 10.238 -6.763 10.107 1.00 93.94 72 GLY A C 1
ATOM 532 O O . GLY A 1 72 ? 11.242 -6.434 9.470 1.00 93.94 72 GLY A O 1
ATOM 533 N N . PRO A 1 73 ? 10.326 -7.305 11.337 1.00 91.44 73 PRO A N 1
ATOM 534 C CA . PRO A 1 73 ? 11.596 -7.519 12.040 1.00 91.44 73 PRO A CA 1
ATOM 535 C C . PRO A 1 73 ? 12.606 -8.403 11.294 1.00 91.44 73 PRO A C 1
ATOM 537 O O . PRO A 1 73 ? 13.809 -8.256 11.478 1.00 91.44 73 PRO A O 1
ATOM 540 N N . ASP A 1 74 ? 12.119 -9.321 10.462 1.00 92.25 74 ASP A N 1
ATOM 541 C CA . ASP A 1 74 ? 12.902 -10.250 9.642 1.00 92.25 74 ASP A CA 1
ATOM 542 C C . ASP A 1 74 ? 13.283 -9.671 8.266 1.00 92.25 74 ASP A C 1
ATOM 544 O O . ASP A 1 74 ? 13.872 -10.361 7.432 1.00 92.25 74 ASP A O 1
ATOM 548 N N . GLY A 1 75 ? 12.940 -8.405 8.006 1.00 93.06 75 GLY A N 1
ATOM 549 C CA . GLY A 1 75 ? 13.152 -7.752 6.718 1.00 93.06 75 GLY A CA 1
ATOM 550 C C . GLY A 1 75 ? 12.186 -8.208 5.623 1.00 93.06 75 GLY A C 1
ATOM 551 O O . GLY A 1 75 ? 12.349 -7.797 4.478 1.00 93.06 75 GLY A O 1
ATOM 552 N N . GLN A 1 76 ? 11.188 -9.039 5.941 1.00 94.81 76 GLN A N 1
ATOM 553 C CA . GLN A 1 76 ? 10.147 -9.468 5.009 1.00 94.81 76 GLN A CA 1
ATOM 554 C C . GLN A 1 76 ? 8.808 -8.835 5.370 1.00 94.81 76 GLN A C 1
ATOM 556 O O . GLN A 1 76 ? 8.556 -8.469 6.513 1.00 94.81 76 GLN A O 1
ATOM 561 N N . ILE A 1 77 ? 7.913 -8.696 4.391 1.00 95.06 77 ILE A N 1
ATOM 562 C CA . ILE A 1 77 ? 6.555 -8.224 4.681 1.00 95.06 77 ILE A CA 1
ATOM 563 C C . ILE A 1 77 ? 5.842 -9.302 5.511 1.00 95.06 77 ILE A C 1
ATOM 565 O O . ILE A 1 77 ? 5.738 -10.437 5.029 1.00 95.06 77 ILE A O 1
ATOM 569 N N . PRO A 1 78 ? 5.303 -8.980 6.707 1.00 95.25 78 PRO A N 1
ATOM 570 C CA . PRO A 1 78 ? 4.572 -9.947 7.514 1.00 95.25 78 PRO A CA 1
ATOM 571 C C . PRO A 1 78 ? 3.464 -10.621 6.703 1.00 95.25 78 PRO A C 1
ATOM 573 O O . PRO A 1 78 ? 2.719 -9.950 5.985 1.00 95.25 78 PRO A O 1
ATOM 576 N N . ALA A 1 79 ? 3.314 -11.942 6.841 1.00 94.38 79 ALA A N 1
ATOM 577 C CA . ALA A 1 79 ? 2.395 -12.732 6.014 1.00 94.38 79 ALA A CA 1
ATOM 578 C C . ALA A 1 79 ? 0.959 -12.177 6.006 1.00 94.38 79 ALA A C 1
ATOM 580 O O . ALA A 1 79 ? 0.304 -12.153 4.966 1.00 94.38 79 ALA A O 1
ATOM 581 N N . GLN A 1 80 ? 0.498 -11.661 7.149 1.00 95.25 80 GLN A N 1
ATOM 582 C CA . GLN A 1 80 ? -0.817 -11.042 7.288 1.00 95.25 80 GLN A CA 1
ATOM 583 C C . GLN A 1 80 ? -0.984 -9.765 6.442 1.00 95.25 80 GLN A C 1
ATOM 585 O O . GLN A 1 80 ? -2.084 -9.491 5.977 1.00 95.25 80 GLN A O 1
ATOM 590 N N . LEU A 1 81 ? 0.081 -8.992 6.209 1.00 96.00 81 LEU A N 1
ATOM 591 C CA . LEU A 1 81 ? 0.055 -7.766 5.399 1.00 96.00 81 LEU A CA 1
ATOM 592 C C . LEU A 1 81 ? 0.292 -8.015 3.906 1.00 96.00 81 LEU A C 1
ATOM 594 O O . LEU A 1 81 ? 0.122 -7.098 3.103 1.00 96.00 81 LEU A O 1
ATOM 598 N N . LYS A 1 82 ? 0.645 -9.239 3.507 1.00 94.75 82 LYS A N 1
ATOM 599 C CA . LYS A 1 82 ? 0.910 -9.577 2.105 1.00 94.75 82 LYS A CA 1
ATOM 600 C C . LYS A 1 82 ? -0.264 -9.262 1.159 1.00 94.75 82 LYS A C 1
ATOM 602 O O . LYS A 1 82 ? -0.007 -8.617 0.147 1.00 94.75 82 LYS A O 1
ATOM 607 N N . PRO A 1 83 ? -1.539 -9.562 1.491 1.00 95.94 83 PRO A N 1
ATOM 608 C CA . PRO A 1 83 ? -2.671 -9.180 0.639 1.00 95.94 83 PRO A CA 1
ATOM 609 C C . PRO A 1 83 ? -2.783 -7.664 0.417 1.00 95.94 83 PRO A C 1
ATOM 611 O O . PRO A 1 83 ? -3.108 -7.210 -0.679 1.00 95.94 83 PRO A O 1
ATOM 614 N N . LEU A 1 84 ? -2.477 -6.865 1.447 1.00 95.62 84 LEU A N 1
ATOM 615 C CA . LEU A 1 84 ? -2.429 -5.408 1.334 1.00 95.62 84 LEU A CA 1
ATOM 616 C C . LEU A 1 84 ? -1.277 -4.959 0.430 1.00 95.62 84 LEU A C 1
ATOM 618 O O . LEU A 1 84 ? -1.479 -4.106 -0.434 1.00 95.62 84 LEU A O 1
ATOM 622 N N . ALA A 1 85 ? -0.086 -5.527 0.621 1.00 95.19 85 ALA A N 1
ATOM 623 C CA . ALA A 1 85 ? 1.077 -5.207 -0.194 1.00 95.19 85 ALA A CA 1
ATOM 624 C C . ALA A 1 85 ? 0.833 -5.539 -1.677 1.00 95.19 85 ALA A C 1
ATOM 626 O O . ALA A 1 85 ? 1.088 -4.705 -2.544 1.00 95.19 85 ALA A O 1
ATOM 627 N N . ASP A 1 86 ? 0.250 -6.701 -1.967 1.00 93.44 86 ASP A N 1
ATOM 628 C CA . ASP A 1 86 ? -0.083 -7.118 -3.330 1.00 93.44 86 ASP A CA 1
ATOM 629 C C . ASP A 1 86 ? -1.132 -6.190 -3.963 1.00 93.44 86 ASP A C 1
ATOM 631 O O . ASP A 1 86 ? -0.997 -5.793 -5.124 1.00 93.44 86 ASP A O 1
ATOM 635 N N . ALA A 1 87 ? -2.154 -5.777 -3.204 1.00 93.12 87 ALA A N 1
ATOM 636 C CA . ALA A 1 87 ? -3.159 -4.828 -3.683 1.00 93.12 87 ALA A CA 1
ATOM 637 C C . ALA A 1 87 ? -2.547 -3.456 -4.020 1.00 93.12 87 ALA A C 1
ATOM 639 O O . ALA A 1 87 ? -2.840 -2.884 -5.071 1.00 93.12 87 ALA A O 1
ATOM 640 N N . LEU A 1 88 ? -1.658 -2.941 -3.165 1.00 93.38 88 LEU A N 1
ATOM 641 C CA . LEU A 1 88 ? -0.983 -1.658 -3.380 1.00 93.38 88 LEU A CA 1
ATOM 642 C C . LEU A 1 88 ? 0.027 -1.717 -4.538 1.00 93.38 88 LEU A C 1
ATOM 644 O O . LEU A 1 88 ? 0.106 -0.777 -5.329 1.00 93.38 88 LEU A O 1
ATOM 648 N N . ALA A 1 89 ? 0.763 -2.821 -4.691 1.00 91.00 89 ALA A N 1
ATOM 649 C CA . ALA A 1 89 ? 1.696 -3.019 -5.803 1.00 91.00 89 ALA A CA 1
ATOM 650 C C . ALA A 1 89 ? 0.982 -3.064 -7.170 1.00 91.00 89 ALA A C 1
ATOM 652 O O . ALA A 1 89 ? 1.523 -2.607 -8.185 1.00 91.00 89 ALA A O 1
ATOM 653 N N . ASN A 1 90 ? -0.252 -3.574 -7.188 1.00 89.69 90 ASN A N 1
ATOM 654 C CA . ASN A 1 90 ? -1.083 -3.689 -8.384 1.00 89.69 90 ASN A CA 1
ATOM 655 C C . ASN A 1 90 ? -1.997 -2.481 -8.636 1.00 89.69 90 ASN A C 1
ATOM 657 O O . ASN A 1 90 ? -2.736 -2.486 -9.620 1.00 89.69 90 ASN A O 1
ATOM 661 N N . ALA A 1 91 ? -1.919 -1.425 -7.821 1.00 89.50 91 ALA A N 1
ATOM 662 C CA . ALA A 1 91 ? -2.709 -0.213 -8.020 1.00 89.50 91 ALA A CA 1
ATOM 663 C C . ALA A 1 91 ? -2.535 0.378 -9.435 1.00 89.50 91 ALA A C 1
ATOM 665 O O . ALA A 1 91 ? -1.477 0.248 -10.074 1.00 89.50 91 ALA A O 1
ATOM 666 N N . ASN A 1 92 ? -3.582 1.041 -9.934 1.00 88.50 92 ASN A N 1
ATOM 667 C CA . ASN A 1 92 ? -3.585 1.647 -11.267 1.00 88.50 92 ASN A CA 1
ATOM 668 C C . ASN A 1 92 ? -2.526 2.744 -11.385 1.00 88.50 92 ASN A C 1
ATOM 670 O O . ASN A 1 92 ? -1.794 2.772 -12.378 1.00 88.50 92 ASN A O 1
ATOM 674 N N . ASP A 1 93 ? -2.402 3.585 -10.351 1.00 89.44 93 ASP A N 1
ATOM 675 C CA . ASP A 1 93 ? -1.352 4.595 -10.243 1.00 89.44 93 ASP A CA 1
ATOM 676 C C . ASP A 1 93 ? -0.315 4.284 -9.138 1.00 89.44 93 ASP A C 1
ATOM 678 O O . ASP A 1 93 ? -0.476 4.667 -7.975 1.00 89.44 93 ASP A O 1
ATOM 682 N N . PRO A 1 94 ? 0.828 3.672 -9.500 1.00 90.25 94 PRO A N 1
ATOM 683 C CA . PRO A 1 94 ? 1.921 3.397 -8.570 1.00 90.25 94 PRO A CA 1
ATOM 684 C C . PRO A 1 94 ? 2.549 4.656 -7.966 1.00 90.25 94 PRO A C 1
ATOM 686 O O . PRO A 1 94 ? 3.137 4.587 -6.887 1.00 90.25 94 PRO A O 1
ATOM 689 N N . ARG A 1 95 ? 2.487 5.809 -8.649 1.00 90.31 95 ARG A N 1
ATOM 690 C CA . ARG A 1 95 ? 3.101 7.040 -8.125 1.00 90.31 95 ARG A CA 1
ATOM 691 C C . ARG A 1 95 ? 2.298 7.579 -6.955 1.00 90.31 95 ARG A C 1
ATOM 693 O O . ARG A 1 95 ? 2.896 7.980 -5.962 1.00 90.31 95 ARG A O 1
ATOM 700 N N . SER A 1 96 ? 0.971 7.529 -7.049 1.00 92.50 96 SER A N 1
ATOM 701 C CA . SER A 1 96 ? 0.088 7.882 -5.938 1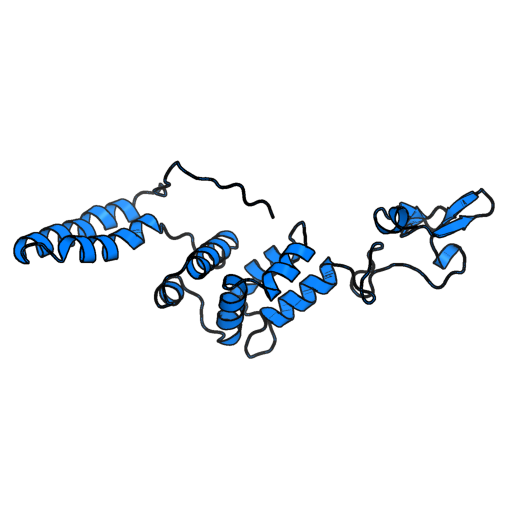.00 92.50 96 SER A CA 1
ATOM 702 C C . SER A 1 96 ? 0.353 7.018 -4.706 1.00 92.50 96 SER A C 1
ATOM 704 O O . SER A 1 96 ? 0.444 7.559 -3.607 1.00 92.50 96 SER A O 1
ATOM 706 N N . VAL A 1 97 ? 0.593 5.712 -4.878 1.00 94.12 97 VAL A N 1
ATOM 707 C CA . VAL A 1 97 ? 0.991 4.823 -3.769 1.00 94.12 97 VAL A CA 1
ATOM 708 C C . VAL A 1 97 ? 2.326 5.255 -3.155 1.00 94.12 97 VAL A C 1
ATOM 710 O O . VAL A 1 97 ? 2.413 5.392 -1.939 1.00 94.12 97 VAL A O 1
ATOM 713 N N . ALA A 1 98 ? 3.349 5.533 -3.969 1.00 92.75 98 ALA A N 1
ATOM 714 C CA . ALA A 1 98 ? 4.648 5.992 -3.466 1.00 92.75 98 ALA A CA 1
ATOM 715 C C . ALA A 1 98 ? 4.547 7.324 -2.699 1.00 92.75 98 ALA A C 1
ATOM 717 O O . ALA A 1 98 ? 5.154 7.484 -1.643 1.00 92.75 98 ALA A O 1
ATOM 718 N N . VAL A 1 99 ? 3.748 8.274 -3.198 1.00 94.06 99 VAL A N 1
ATOM 719 C CA . VAL A 1 99 ? 3.496 9.551 -2.511 1.00 94.06 99 VAL A CA 1
ATOM 720 C C . VAL A 1 99 ? 2.735 9.332 -1.205 1.00 94.06 99 VAL A C 1
ATOM 722 O O . VAL A 1 99 ? 3.080 9.941 -0.194 1.00 94.06 99 VAL A O 1
ATOM 725 N N . TRP A 1 100 ? 1.716 8.470 -1.212 1.00 95.50 100 TRP A N 1
ATOM 726 C CA . TRP A 1 100 ? 0.932 8.136 -0.025 1.00 95.50 100 TRP A CA 1
ATOM 727 C C . TRP A 1 100 ? 1.798 7.485 1.062 1.00 95.50 100 TRP A C 1
ATOM 729 O O . TRP A 1 100 ? 1.709 7.903 2.217 1.00 95.50 100 TRP A O 1
ATOM 739 N N . LEU A 1 101 ? 2.692 6.558 0.692 1.00 94.62 101 LEU A N 1
ATOM 740 C CA . LEU A 1 101 ? 3.640 5.923 1.617 1.00 94.62 101 LEU A CA 1
ATOM 741 C C . LEU A 1 101 ? 4.517 6.946 2.353 1.00 94.62 101 LEU A C 1
ATOM 743 O O . LEU A 1 101 ? 4.775 6.781 3.539 1.00 94.62 101 LEU A O 1
ATOM 747 N N . GLY A 1 102 ? 4.949 8.008 1.668 1.00 92.62 102 GLY A N 1
ATOM 748 C CA . GLY A 1 102 ? 5.835 9.022 2.246 1.00 92.62 102 GLY A CA 1
ATOM 749 C C . GLY A 1 102 ? 5.144 10.173 2.984 1.00 92.62 102 GLY A C 1
ATOM 750 O O . GLY A 1 102 ? 5.841 11.004 3.557 1.00 92.62 102 GLY A O 1
ATOM 751 N N . LYS A 1 103 ? 3.810 10.294 2.925 1.00 93.19 103 LYS A N 1
ATOM 752 C CA . LYS A 1 103 ? 3.087 11.476 3.447 1.00 93.19 103 LYS A CA 1
ATOM 753 C C . LYS A 1 103 ? 1.877 11.167 4.326 1.00 93.19 103 LYS A C 1
ATOM 755 O O . LYS A 1 103 ? 1.274 12.094 4.863 1.00 93.19 103 LYS A O 1
ATOM 760 N N . SER A 1 104 ? 1.443 9.911 4.413 1.00 94.69 104 SER A N 1
ATOM 761 C CA . SER A 1 104 ? 0.201 9.560 5.099 1.00 94.69 104 SER A CA 1
ATOM 762 C C . SER A 1 104 ? 0.444 9.030 6.507 1.00 94.69 104 SER A C 1
ATOM 764 O O . SER A 1 104 ? 1.099 8.007 6.675 1.00 94.69 104 SER A O 1
ATOM 766 N N . ALA A 1 105 ? -0.237 9.614 7.498 1.00 93.44 105 ALA A N 1
ATOM 767 C CA . ALA A 1 105 ? -0.313 9.055 8.852 1.00 93.44 105 ALA A CA 1
ATOM 768 C C . ALA A 1 105 ? -0.875 7.615 8.876 1.00 93.44 105 ALA A C 1
ATOM 770 O O . ALA A 1 105 ? -0.559 6.826 9.761 1.00 93.44 105 ALA A O 1
ATOM 771 N N . ALA A 1 106 ? -1.702 7.240 7.891 1.00 93.50 106 ALA A N 1
ATOM 772 C CA . ALA A 1 106 ? -2.171 5.863 7.751 1.00 93.50 106 ALA A CA 1
ATOM 773 C C . ALA A 1 106 ? -1.061 4.914 7.276 1.00 93.50 106 ALA A C 1
ATOM 775 O O . ALA A 1 106 ? -0.982 3.782 7.749 1.00 93.50 106 ALA A O 1
ATOM 776 N N . ALA A 1 107 ? -0.201 5.373 6.363 1.00 95.25 107 ALA A N 1
ATOM 777 C CA . ALA A 1 107 ? 0.970 4.612 5.948 1.00 95.25 107 ALA A CA 1
ATOM 778 C C . ALA A 1 107 ? 1.953 4.467 7.115 1.00 95.25 107 ALA A C 1
ATOM 780 O O . ALA A 1 107 ? 2.409 3.363 7.376 1.00 95.25 107 ALA A O 1
ATOM 781 N N . GLU A 1 108 ? 2.206 5.537 7.874 1.00 96.38 108 GLU A N 1
ATOM 782 C CA . GLU A 1 108 ? 3.034 5.489 9.088 1.00 96.38 108 GLU A CA 1
ATOM 783 C C . GLU A 1 108 ? 2.520 4.471 10.106 1.00 96.38 108 GLU A C 1
ATOM 785 O O . GLU A 1 108 ? 3.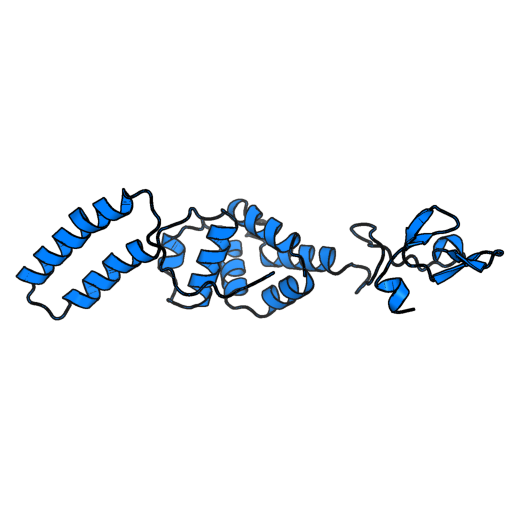296 3.664 10.620 1.00 96.38 108 GLU A O 1
ATOM 790 N N . LEU A 1 109 ? 1.206 4.443 10.346 1.00 96.12 109 LEU A N 1
ATOM 791 C CA . LEU A 1 109 ? 0.601 3.432 11.205 1.00 96.12 109 LEU A CA 1
ATOM 792 C C . LEU A 1 109 ? 0.837 2.011 10.665 1.00 96.12 109 LEU A C 1
ATOM 794 O O . LEU A 1 109 ? 1.232 1.135 11.428 1.00 96.12 109 LEU A O 1
ATOM 798 N N . LEU A 1 110 ? 0.655 1.773 9.365 1.00 96.25 110 LEU A N 1
ATOM 799 C CA . LEU A 1 110 ? 0.919 0.462 8.757 1.00 96.25 110 LEU A CA 1
ATOM 800 C C . LEU A 1 110 ? 2.395 0.054 8.841 1.00 96.25 110 LEU A C 1
ATOM 802 O O . LEU A 1 110 ? 2.676 -1.102 9.143 1.00 96.25 110 LEU A O 1
ATOM 806 N N . MET A 1 111 ? 3.327 0.988 8.637 1.00 96.00 111 MET A N 1
ATOM 807 C CA . MET A 1 111 ? 4.766 0.748 8.802 1.00 96.00 111 MET A CA 1
ATOM 808 C C . MET A 1 111 ? 5.102 0.377 10.252 1.00 96.00 111 MET A C 1
ATOM 810 O O . MET A 1 111 ? 5.896 -0.529 10.497 1.00 96.00 111 MET A O 1
ATOM 814 N N . ASN A 1 112 ? 4.471 1.036 11.226 1.00 95.00 112 ASN A N 1
ATOM 815 C CA . ASN A 1 112 ? 4.646 0.703 12.637 1.00 95.00 112 ASN A CA 1
ATOM 816 C C . ASN A 1 112 ? 4.071 -0.681 12.970 1.00 95.00 112 ASN A C 1
ATOM 818 O O . ASN A 1 112 ? 4.751 -1.464 13.625 1.00 95.00 112 ASN A O 1
ATOM 822 N N . LEU A 1 113 ? 2.873 -1.014 12.475 1.00 94.38 113 LEU A N 1
ATOM 823 C CA . LEU A 1 113 ? 2.274 -2.345 12.642 1.00 94.38 113 LEU A CA 1
ATOM 824 C C . LEU A 1 113 ? 3.126 -3.447 11.994 1.00 94.38 113 LEU A C 1
ATOM 826 O O . LEU A 1 113 ? 3.286 -4.517 12.571 1.00 94.38 113 LEU A O 1
ATOM 830 N N . ALA A 1 114 ? 3.698 -3.188 10.815 1.00 95.19 114 ALA A N 1
ATOM 831 C CA . ALA A 1 114 ? 4.602 -4.127 10.160 1.00 95.19 114 ALA A CA 1
ATOM 832 C C . ALA A 1 114 ? 5.861 -4.365 11.006 1.00 95.19 114 ALA A C 1
ATOM 834 O O . ALA A 1 114 ? 6.229 -5.511 11.261 1.00 95.19 114 ALA A O 1
ATOM 835 N N . ARG A 1 115 ? 6.473 -3.283 11.506 1.00 94.75 115 ARG A N 1
ATOM 836 C CA . ARG A 1 115 ? 7.708 -3.329 12.297 1.00 94.75 115 ARG A CA 1
ATOM 837 C C . ARG A 1 115 ? 7.546 -4.046 13.634 1.00 94.75 115 ARG A C 1
ATOM 839 O O . ARG A 1 115 ? 8.500 -4.670 14.081 1.00 94.75 115 ARG A O 1
ATOM 846 N N . THR A 1 116 ? 6.382 -3.973 14.285 1.00 90.38 116 THR A N 1
ATOM 847 C CA . THR A 1 116 ? 6.160 -4.731 15.530 1.00 90.38 116 THR A CA 1
ATOM 848 C C . THR A 1 116 ? 6.023 -6.230 15.279 1.00 90.38 116 THR A C 1
ATOM 850 O O . THR A 1 116 ? 6.239 -7.013 16.201 1.00 90.38 116 THR A O 1
ATOM 853 N N . GLY A 1 117 ? 5.643 -6.642 14.062 1.00 83.00 117 GLY A N 1
ATOM 854 C CA . GLY A 1 117 ? 5.409 -8.044 13.705 1.00 83.00 117 GLY A CA 1
ATOM 855 C C . GLY A 1 117 ? 4.255 -8.700 14.475 1.00 83.00 117 GLY A C 1
ATOM 856 O O . GLY A 1 117 ? 4.063 -9.911 14.387 1.00 83.00 117 GLY A O 1
ATOM 857 N N . GLN A 1 118 ? 3.492 -7.922 15.247 1.00 87.38 118 GLN A N 1
ATOM 858 C CA . GLN A 1 118 ? 2.381 -8.424 16.046 1.00 87.38 118 GLN A CA 1
ATOM 859 C C . GLN A 1 118 ? 1.172 -8.729 15.163 1.00 87.38 118 GLN A C 1
ATOM 861 O O . GLN A 1 118 ? 0.951 -8.094 14.132 1.00 87.38 118 GLN A O 1
ATOM 866 N N . THR A 1 119 ? 0.345 -9.682 15.595 1.00 91.94 119 THR A N 1
ATOM 867 C CA . THR A 1 119 ? -0.900 -10.007 14.896 1.00 91.94 119 THR A CA 1
ATOM 868 C C . THR A 1 119 ? -1.835 -8.800 14.879 1.00 91.94 119 THR A C 1
ATOM 870 O O . THR A 1 119 ? -2.278 -8.308 15.920 1.00 91.94 119 THR A O 1
ATOM 873 N N . ILE A 1 120 ? -2.179 -8.346 13.679 1.00 94.31 120 ILE A N 1
ATOM 874 C CA . ILE A 1 120 ? -3.086 -7.228 13.455 1.00 94.31 120 ILE A CA 1
ATOM 875 C C . ILE A 1 120 ? -4.511 -7.736 13.649 1.00 94.31 120 ILE A C 1
ATOM 877 O O . ILE A 1 120 ? -4.971 -8.655 12.972 1.00 94.31 120 ILE A O 1
ATOM 881 N N . THR A 1 121 ? -5.228 -7.134 14.588 1.00 91.31 121 THR A N 1
ATOM 882 C CA . THR A 1 121 ? -6.625 -7.461 14.885 1.00 91.31 121 THR A CA 1
ATOM 883 C C . THR A 1 121 ? -7.432 -6.181 15.020 1.00 91.31 121 THR A C 1
ATOM 885 O O . THR A 1 121 ? -6.878 -5.113 15.283 1.00 91.31 121 THR A O 1
ATOM 888 N N . HIS A 1 122 ? -8.758 -6.280 14.894 1.00 87.88 122 HIS A N 1
ATOM 889 C CA . HIS A 1 122 ? -9.641 -5.147 15.183 1.00 87.88 122 HIS A CA 1
ATOM 890 C C . HIS A 1 122 ? -9.408 -4.589 16.590 1.00 87.88 122 HIS A C 1
ATOM 892 O O . HIS A 1 122 ? -9.295 -3.380 16.746 1.00 87.88 122 HIS A O 1
ATOM 898 N N . HIS A 1 123 ? -9.244 -5.468 17.582 1.00 85.19 123 HIS A N 1
ATOM 899 C CA . HIS A 1 123 ? -8.971 -5.070 18.961 1.00 85.19 123 HIS A CA 1
ATOM 900 C C . HIS A 1 123 ? -7.653 -4.293 19.091 1.00 85.19 123 HIS A C 1
ATOM 902 O O . HIS A 1 123 ? -7.625 -3.264 19.752 1.00 85.19 123 HIS A O 1
ATOM 908 N N . ALA A 1 124 ? -6.575 -4.732 18.432 1.00 89.69 124 ALA A N 1
ATOM 909 C CA . ALA A 1 124 ? -5.304 -4.004 18.452 1.00 89.69 124 ALA A CA 1
ATOM 910 C C . ALA A 1 124 ? -5.437 -2.577 17.889 1.00 89.69 124 ALA A C 1
ATOM 912 O O . ALA A 1 124 ? -4.842 -1.650 18.430 1.00 89.69 124 ALA A O 1
ATOM 913 N N . LEU A 1 125 ? -6.257 -2.384 16.849 1.00 90.19 125 LEU A N 1
ATOM 914 C CA . LEU A 1 125 ? -6.544 -1.053 16.303 1.00 90.19 125 LEU A CA 1
ATOM 915 C C . LEU A 1 125 ? -7.438 -0.210 17.225 1.00 90.19 125 LEU A C 1
ATOM 917 O O . LEU A 1 125 ? -7.338 1.013 17.205 1.00 90.19 125 LEU A O 1
ATOM 921 N N . ASP A 1 126 ? -8.308 -0.839 18.018 1.00 85.06 126 ASP A N 1
ATOM 922 C CA . ASP A 1 126 ? -9.196 -0.152 18.967 1.00 85.06 126 ASP A CA 1
ATOM 923 C C . ASP A 1 126 ? -8.436 0.415 20.181 1.00 85.06 126 ASP A C 1
ATOM 925 O O . ASP A 1 126 ? -8.906 1.364 20.803 1.00 85.06 126 ASP A O 1
ATOM 929 N N . GLN A 1 127 ? -7.252 -0.126 20.494 1.00 85.81 127 GLN A N 1
ATOM 930 C CA . GLN A 1 127 ? -6.377 0.372 21.567 1.00 85.81 127 GLN A CA 1
ATOM 931 C C . GLN A 1 127 ? -5.535 1.593 21.153 1.00 85.81 127 GLN A C 1
ATOM 933 O O . GLN A 1 127 ? -4.872 2.204 21.991 1.00 85.81 127 GLN A O 1
ATOM 938 N N . LEU A 1 128 ? -5.529 1.954 19.866 1.00 87.19 128 LEU A N 1
ATOM 939 C CA . LEU A 1 128 ? -4.812 3.128 19.372 1.00 87.19 128 LEU A CA 1
ATOM 940 C C . LEU A 1 128 ? -5.609 4.412 19.649 1.00 87.19 128 LEU A C 1
ATOM 942 O O . LEU A 1 128 ? -6.843 4.376 19.668 1.00 87.19 128 LEU A O 1
ATOM 946 N N . PRO A 1 129 ? -4.939 5.573 19.792 1.00 83.94 129 PRO A N 1
ATOM 947 C CA . PRO A 1 129 ? -5.628 6.852 19.890 1.00 83.94 129 PRO A CA 1
ATOM 948 C C . PRO A 1 129 ? -6.620 7.030 18.728 1.00 83.94 129 PRO A C 1
ATOM 950 O O . PRO A 1 129 ? -6.242 6.854 17.564 1.00 83.94 129 PRO A O 1
ATOM 953 N N . PRO A 1 130 ? -7.890 7.372 19.005 1.00 78.69 130 PRO A N 1
ATOM 954 C CA . PRO A 1 130 ? -8.904 7.455 17.966 1.00 78.69 130 PRO A CA 1
ATOM 955 C C . PRO A 1 130 ? -8.548 8.544 16.948 1.00 78.69 130 PRO A C 1
ATOM 957 O O . PRO A 1 130 ? -8.217 9.673 17.305 1.00 78.69 130 PRO A O 1
ATOM 960 N N . GLY A 1 131 ? -8.659 8.222 15.659 1.00 80.69 131 GLY A N 1
ATOM 961 C CA . GLY A 1 131 ? -8.343 9.161 14.589 1.00 80.69 131 GLY A CA 1
ATOM 962 C C . GLY A 1 131 ? -8.758 8.664 13.209 1.00 80.69 131 GLY A C 1
ATOM 963 O O . GLY A 1 131 ? -8.942 7.468 12.980 1.00 80.69 131 GLY A O 1
ATOM 964 N N . GLY A 1 132 ? -8.882 9.597 12.260 1.00 82.00 132 GLY A N 1
ATOM 965 C CA . GLY A 1 132 ? -9.264 9.276 10.879 1.00 82.00 132 GLY A CA 1
ATOM 966 C C . GLY A 1 132 ? -8.300 8.298 10.197 1.00 82.00 132 GLY A C 1
ATOM 967 O O . GLY A 1 132 ? -8.739 7.442 9.436 1.00 82.00 132 GLY A O 1
ATOM 968 N N . HIS A 1 133 ? -7.006 8.368 10.522 1.00 88.25 133 HIS A N 1
ATOM 969 C CA . HIS A 1 133 ? -5.988 7.463 9.987 1.00 88.25 133 HIS A CA 1
ATOM 970 C C . HIS A 1 133 ? -6.169 6.016 10.480 1.00 88.25 133 HIS A C 1
ATOM 972 O O . HIS A 1 133 ? -6.035 5.101 9.676 1.00 88.25 133 HIS A O 1
ATOM 978 N N . VAL A 1 134 ? -6.553 5.796 11.747 1.00 90.50 134 VAL A N 1
ATOM 979 C CA . VAL A 1 134 ? -6.851 4.451 12.283 1.00 90.50 134 VAL A CA 1
ATOM 980 C C . VAL A 1 134 ? -8.067 3.849 11.582 1.00 90.50 134 VAL A C 1
ATOM 982 O O . VAL A 1 134 ? -8.037 2.689 11.177 1.00 90.50 134 VAL A O 1
ATOM 985 N N . ASN A 1 135 ? -9.124 4.644 11.384 1.00 86.06 135 ASN A N 1
ATOM 986 C CA . ASN A 1 135 ? -10.320 4.191 10.668 1.00 86.06 135 ASN A CA 1
ATOM 987 C C . ASN A 1 135 ? -10.005 3.851 9.209 1.00 86.06 135 ASN A C 1
ATOM 989 O O . ASN A 1 135 ? -10.392 2.790 8.735 1.00 86.06 135 ASN A O 1
ATOM 993 N N . TYR A 1 136 ? -9.230 4.694 8.526 1.00 88.06 136 TYR A N 1
ATOM 994 C CA . TYR A 1 136 ? -8.787 4.418 7.162 1.00 88.06 136 TYR A CA 1
ATOM 995 C C . TYR A 1 136 ? -7.919 3.150 7.073 1.00 88.06 136 TYR A C 1
ATOM 997 O O . TYR A 1 136 ? -8.107 2.341 6.166 1.00 88.06 136 TYR A O 1
ATOM 1005 N N . VAL A 1 137 ? -7.004 2.932 8.029 1.00 94.31 137 VAL A N 1
ATOM 1006 C CA . VAL A 1 137 ? -6.212 1.692 8.113 1.00 94.31 137 VAL A CA 1
ATOM 1007 C C . VAL A 1 137 ? -7.114 0.477 8.335 1.00 94.31 137 VAL A C 1
ATOM 1009 O O . VAL A 1 137 ? -6.947 -0.542 7.672 1.00 94.31 137 VAL A O 1
ATOM 1012 N N . ARG A 1 138 ? -8.119 0.573 9.206 1.00 92.19 138 ARG A N 1
ATOM 1013 C CA . ARG A 1 138 ? -9.087 -0.513 9.399 1.00 92.19 138 ARG A CA 1
ATOM 1014 C C . ARG A 1 138 ? -9.854 -0.815 8.110 1.00 92.19 138 ARG A C 1
ATOM 1016 O O . ARG A 1 138 ? -9.936 -1.975 7.713 1.00 92.19 138 ARG A O 1
ATOM 1023 N N . GLU A 1 139 ? -10.352 0.212 7.424 1.00 88.31 139 GLU A N 1
ATOM 1024 C CA . GLU A 1 139 ? -11.073 0.055 6.158 1.00 88.31 139 GLU A CA 1
ATOM 1025 C C . GLU A 1 139 ? -10.213 -0.604 5.076 1.00 88.31 139 GLU A C 1
ATOM 1027 O O . GLU A 1 139 ? -10.682 -1.527 4.408 1.00 88.31 139 GLU A O 1
ATOM 1032 N N . ILE A 1 140 ? -8.962 -0.163 4.893 1.00 92.25 140 ILE A N 1
ATOM 1033 C CA . ILE A 1 140 ? -8.093 -0.741 3.861 1.00 92.25 140 ILE A CA 1
ATOM 1034 C C . ILE A 1 140 ? -7.733 -2.193 4.189 1.00 92.25 140 ILE A C 1
ATOM 1036 O O . ILE A 1 140 ? -7.777 -3.024 3.290 1.00 92.25 140 ILE A O 1
ATOM 1040 N N . LEU A 1 141 ? -7.483 -2.524 5.462 1.00 94.25 141 LEU A N 1
ATOM 1041 C CA . LEU A 1 141 ? -7.213 -3.897 5.902 1.00 94.25 141 LEU A CA 1
ATOM 1042 C C . LEU A 1 141 ? -8.425 -4.819 5.717 1.00 94.25 141 LEU A C 1
ATOM 1044 O O . LEU A 1 141 ? -8.262 -5.988 5.378 1.00 94.25 141 LEU A O 1
ATOM 1048 N N . VAL A 1 142 ? -9.647 -4.313 5.903 1.00 90.44 142 VAL A N 1
ATOM 1049 C CA . VAL A 1 142 ? -10.867 -5.076 5.599 1.00 90.44 142 VAL A CA 1
ATOM 1050 C C . VAL A 1 142 ? -11.032 -5.270 4.090 1.00 90.44 142 VAL A C 1
ATOM 1052 O O . VAL A 1 142 ? -11.323 -6.376 3.638 1.00 90.44 142 VAL A O 1
ATOM 1055 N N . ARG A 1 143 ? -10.815 -4.219 3.289 1.00 88.44 143 ARG A N 1
ATOM 1056 C CA . ARG A 1 143 ? -10.931 -4.278 1.820 1.00 88.44 143 ARG A CA 1
ATOM 1057 C C . ARG A 1 143 ? -9.930 -5.236 1.183 1.00 88.44 143 ARG A C 1
ATOM 1059 O O . ARG A 1 143 ? -10.259 -5.861 0.181 1.00 88.44 143 ARG A O 1
ATOM 1066 N N . THR A 1 144 ? -8.735 -5.360 1.752 1.00 92.31 144 THR A N 1
ATOM 1067 C CA . THR A 1 144 ? -7.697 -6.293 1.289 1.00 92.31 144 THR A CA 1
ATOM 1068 C C . THR A 1 144 ? -7.778 -7.659 1.967 1.00 92.31 144 THR A C 1
ATOM 1070 O O . THR A 1 144 ? -6.867 -8.467 1.820 1.00 92.31 144 THR A O 1
ATOM 1073 N N . ALA A 1 145 ? -8.875 -7.934 2.685 1.00 90.12 145 ALA A N 1
ATOM 1074 C CA . ALA A 1 145 ? -9.145 -9.192 3.382 1.00 90.12 145 ALA A CA 1
ATOM 1075 C C . ALA A 1 145 ? -8.105 -9.578 4.452 1.00 90.12 145 ALA A C 1
ATOM 1077 O O . ALA A 1 145 ? -8.061 -10.725 4.891 1.00 90.12 145 ALA A O 1
ATOM 1078 N N . VAL A 1 146 ? -7.300 -8.619 4.917 1.00 93.31 146 VAL A N 1
ATOM 1079 C CA . VAL A 1 146 ? -6.388 -8.800 6.054 1.00 93.31 146 VAL A CA 1
ATOM 1080 C C . VAL A 1 146 ? -7.168 -8.920 7.363 1.00 93.31 146 VAL A C 1
ATOM 1082 O O . VAL A 1 146 ? -6.804 -9.692 8.251 1.00 93.31 146 VAL A O 1
ATOM 1085 N N . LEU A 1 147 ? -8.259 -8.161 7.477 1.00 92.00 147 LEU A N 1
ATOM 1086 C CA . LEU A 1 147 ? -9.222 -8.263 8.564 1.00 92.00 147 LEU A CA 1
ATOM 1087 C C . LEU A 1 147 ? -10.578 -8.694 8.013 1.00 92.00 147 LEU A C 1
ATOM 1089 O O . LEU A 1 147 ? -11.014 -8.241 6.955 1.00 92.00 147 LEU A O 1
ATOM 1093 N N . THR A 1 148 ? -11.294 -9.529 8.762 1.00 85.06 148 THR A N 1
ATOM 1094 C CA . THR A 1 148 ? -12.680 -9.851 8.423 1.00 85.06 148 THR A CA 1
ATOM 1095 C C . THR A 1 148 ? -13.543 -8.593 8.524 1.00 85.06 148 THR A C 1
ATOM 1097 O O . THR A 1 148 ? -13.358 -7.815 9.472 1.00 85.06 148 THR A O 1
ATOM 1100 N N . PRO A 1 149 ? -14.518 -8.396 7.618 1.00 79.19 149 PRO A N 1
ATOM 1101 C CA . PRO A 1 149 ? -15.501 -7.336 7.766 1.00 79.19 149 PRO A CA 1
ATOM 1102 C C . PRO A 1 149 ? -16.148 -7.403 9.149 1.00 79.19 149 PRO A C 1
ATOM 1104 O O . PRO A 1 149 ? -16.726 -8.417 9.536 1.00 79.19 149 PRO A O 1
ATOM 1107 N N . ARG A 1 150 ? -16.024 -6.316 9.906 1.00 73.06 150 ARG A N 1
ATOM 1108 C CA . ARG A 1 150 ? -16.685 -6.125 11.196 1.00 73.06 150 ARG A CA 1
ATOM 1109 C C . ARG A 1 150 ? -17.768 -5.080 10.980 1.00 73.06 150 ARG A C 1
ATOM 1111 O O . ARG A 1 150 ? -17.536 -4.086 10.294 1.00 73.06 150 ARG A O 1
ATOM 1118 N N . ASN A 1 151 ? -18.959 -5.295 11.532 1.00 68.94 151 ASN A N 1
ATOM 1119 C CA . ASN A 1 151 ? -19.999 -4.276 11.469 1.00 68.94 151 ASN A CA 1
ATOM 1120 C C . ASN A 1 151 ? -19.641 -3.155 12.457 1.00 68.94 151 ASN A C 1
ATOM 1122 O O . ASN A 1 151 ? -20.048 -3.179 13.615 1.00 68.94 151 ASN A O 1
ATOM 1126 N N . GLU A 1 152 ? -18.844 -2.187 12.004 1.00 64.88 152 GLU A N 1
ATOM 1127 C CA . GLU A 1 152 ? -18.346 -1.088 12.838 1.00 64.88 152 GLU A CA 1
ATOM 1128 C C . GLU A 1 152 ? -19.456 -0.244 13.475 1.00 64.88 152 GLU A C 1
ATOM 1130 O O . GLU A 1 152 ? -19.218 0.415 14.489 1.00 64.88 152 GLU A O 1
ATOM 1135 N N . TYR A 1 153 ? -20.660 -0.241 12.893 1.00 64.00 153 TYR A N 1
ATOM 1136 C CA . TYR A 1 153 ? -21.819 0.401 13.507 1.00 64.00 153 TYR A CA 1
ATOM 1137 C C . TYR A 1 153 ? -22.226 -0.327 14.781 1.00 64.00 153 TYR A C 1
ATOM 1139 O O . TYR A 1 153 ? -22.433 0.324 15.798 1.00 64.00 153 TYR A O 1
ATOM 1147 N N . LEU A 1 154 ? -22.276 -1.662 14.753 1.00 70.75 154 LEU A N 1
ATOM 1148 C CA . LEU A 1 154 ? -22.632 -2.462 15.928 1.00 70.75 154 LEU A CA 1
ATOM 1149 C C . LEU A 1 154 ? -21.613 -2.330 17.052 1.00 70.75 154 LEU A C 1
ATOM 1151 O O . LEU A 1 154 ? -21.971 -2.303 18.221 1.00 70.75 154 LEU A O 1
ATOM 1155 N N . GLU A 1 155 ? -20.345 -2.212 16.705 1.00 73.12 155 GLU A N 1
ATOM 1156 C CA . GLU A 1 155 ? -19.258 -2.202 17.684 1.00 73.12 155 GLU A CA 1
ATOM 1157 C C . GLU A 1 155 ? -19.097 -0.837 18.350 1.00 73.12 155 GLU A C 1
ATOM 1159 O O . GLU A 1 155 ? -18.618 -0.741 19.474 1.00 73.12 155 GLU A O 1
ATOM 1164 N N . ARG A 1 156 ? -19.579 0.227 17.695 1.00 74.75 156 ARG A N 1
ATOM 1165 C CA . ARG A 1 156 ? -19.696 1.560 18.294 1.00 74.75 156 ARG A CA 1
ATOM 1166 C C . ARG A 1 156 ? -20.862 1.688 19.271 1.00 74.75 156 ARG A C 1
ATOM 1168 O O . ARG A 1 156 ? -20.844 2.626 20.065 1.00 74.75 156 ARG A O 1
ATOM 1175 N N . ILE A 1 157 ? -21.850 0.788 19.231 1.00 81.56 157 ILE A N 1
ATOM 1176 C CA . ILE A 1 157 ? -23.030 0.866 20.105 1.00 81.56 157 ILE A CA 1
ATOM 1177 C C . ILE A 1 157 ? -22.627 0.693 21.562 1.00 81.56 157 ILE A C 1
ATOM 1179 O O . ILE A 1 157 ? -23.087 1.470 22.382 1.00 81.56 157 ILE A O 1
ATOM 1183 N N . GLU A 1 158 ? -21.760 -0.258 21.903 1.00 82.56 158 GLU A N 1
ATOM 1184 C CA . GLU A 1 158 ? -21.414 -0.514 23.308 1.00 82.56 158 GLU A CA 1
ATOM 1185 C C . GLU A 1 158 ? -20.696 0.690 23.971 1.00 82.56 158 GLU A C 1
ATOM 1187 O O . GLU A 1 158 ? -21.233 1.221 24.946 1.00 82.56 158 GLU A O 1
ATOM 1192 N N . PRO A 1 159 ? -19.619 1.269 23.394 1.00 82.56 159 PRO A N 1
ATOM 1193 C CA . PRO A 1 159 ? -19.019 2.504 23.917 1.00 82.56 159 PRO A CA 1
ATOM 1194 C C . PRO A 1 159 ? -19.940 3.733 23.851 1.00 82.56 159 PRO A C 1
ATOM 1196 O O . PRO A 1 159 ? -19.764 4.701 24.596 1.00 82.56 159 PRO A O 1
ATOM 1199 N N . TRP A 1 160 ? -20.885 3.767 22.907 1.00 85.06 160 TRP A N 1
ATOM 1200 C CA . TRP A 1 160 ? -21.877 4.838 22.825 1.00 85.06 160 TRP A CA 1
ATOM 1201 C C . TRP A 1 160 ? -22.929 4.716 23.929 1.00 85.06 160 TRP A C 1
ATOM 1203 O O . TRP A 1 160 ? -23.227 5.723 24.561 1.00 85.06 160 TRP A O 1
ATOM 1213 N N . VAL A 1 161 ? -23.434 3.510 24.201 1.00 89.12 161 VAL A N 1
ATOM 1214 C CA . VAL A 1 161 ? -24.372 3.215 25.293 1.00 89.12 161 VAL A CA 1
ATOM 1215 C C . VAL A 1 161 ? -23.744 3.602 26.623 1.00 89.12 161 VAL A C 1
ATOM 1217 O O . VAL A 1 161 ? -24.380 4.309 27.398 1.00 89.12 161 VAL A O 1
ATOM 1220 N N . ASP A 1 162 ? -22.486 3.225 26.855 1.00 86.94 162 ASP A N 1
ATOM 1221 C CA . ASP A 1 162 ? -21.784 3.552 28.099 1.00 86.94 162 ASP A CA 1
ATOM 1222 C C . ASP A 1 162 ? -21.660 5.070 28.303 1.00 86.94 162 ASP A C 1
ATOM 1224 O O . ASP A 1 162 ? -21.971 5.581 29.378 1.00 86.94 162 ASP A O 1
ATOM 1228 N N . ARG A 1 163 ? -21.303 5.823 27.252 1.00 88.12 163 ARG A N 1
ATOM 1229 C CA . ARG A 1 163 ? -21.259 7.295 27.316 1.00 88.12 163 ARG A CA 1
ATOM 1230 C C . ARG A 1 163 ? -22.638 7.934 27.440 1.00 88.12 163 ARG A C 1
ATOM 1232 O O . ARG A 1 163 ? -22.781 8.926 28.145 1.00 88.12 163 ARG A O 1
ATOM 1239 N N . HIS A 1 164 ? -23.640 7.405 26.744 1.00 90.38 164 HIS A N 1
ATOM 1240 C CA . HIS A 1 164 ? -24.993 7.951 26.758 1.00 90.38 164 HIS A CA 1
ATOM 1241 C C . HIS A 1 164 ? -25.638 7.775 28.133 1.00 90.38 164 HIS A C 1
ATOM 1243 O O . HIS A 1 164 ? -26.272 8.695 28.638 1.00 90.38 164 HIS A O 1
ATOM 1249 N N . LEU A 1 165 ? -25.425 6.618 28.760 1.00 91.88 165 LEU A N 1
ATOM 1250 C CA . LEU A 1 165 ? -25.997 6.277 30.057 1.00 91.88 165 LEU A CA 1
ATOM 1251 C C . LEU A 1 165 ? -25.227 6.864 31.249 1.00 91.88 165 LEU A C 1
ATOM 1253 O O . LEU A 1 165 ? -25.721 6.780 32.370 1.00 91.88 165 LEU A O 1
ATOM 1257 N N . ALA A 1 166 ? -24.068 7.493 31.028 1.00 90.56 166 ALA A N 1
ATOM 1258 C CA . ALA A 1 166 ? -23.220 8.035 32.092 1.00 90.56 166 ALA A CA 1
ATOM 1259 C C . ALA A 1 166 ? -23.923 9.076 32.986 1.00 90.56 166 ALA A C 1
ATOM 1261 O O . ALA A 1 166 ? -23.605 9.177 34.166 1.00 90.56 166 ALA A O 1
ATOM 1262 N N . ASN A 1 167 ? -24.893 9.818 32.441 1.00 90.94 167 ASN A N 1
ATOM 1263 C CA . ASN A 1 167 ? -25.619 10.873 33.160 1.00 90.94 167 ASN A CA 1
ATOM 1264 C C . ASN A 1 167 ? -26.996 10.426 33.689 1.00 90.94 167 ASN A C 1
ATOM 1266 O O . ASN A 1 167 ? -27.794 11.267 34.099 1.00 90.94 167 ASN A O 1
ATOM 1270 N N . TYR A 1 168 ? -27.303 9.126 33.653 1.00 91.94 168 TYR A N 1
ATOM 1271 C CA . TYR A 1 168 ? -28.595 8.583 34.080 1.00 91.94 168 TYR A CA 1
ATOM 1272 C C . TYR A 1 168 ? -28.490 7.847 35.424 1.00 91.94 168 TYR A C 1
ATOM 1274 O O . TYR A 1 168 ? -27.414 7.361 35.779 1.00 91.94 168 TYR A O 1
ATOM 1282 N N . PRO A 1 169 ? -29.604 7.703 36.171 1.00 94.94 169 PRO A N 1
ATOM 1283 C CA . PRO A 1 169 ? -29.615 6.929 37.408 1.00 94.94 169 PRO A CA 1
ATOM 1284 C C . PRO A 1 169 ? -29.117 5.496 37.188 1.00 94.94 169 PRO A C 1
ATOM 1286 O O . PRO A 1 169 ? -29.510 4.827 36.227 1.00 94.94 169 PRO A O 1
ATOM 1289 N N . ALA A 1 170 ? -28.268 5.014 38.099 1.00 89.56 170 ALA A N 1
ATOM 1290 C CA . ALA A 1 170 ? -27.533 3.756 37.939 1.00 89.56 170 ALA A CA 1
ATOM 1291 C C . ALA A 1 170 ? -28.443 2.530 37.734 1.00 89.56 170 ALA A C 1
ATOM 1293 O O . ALA A 1 170 ? -28.085 1.605 37.002 1.00 89.56 170 ALA A O 1
ATOM 1294 N N . GLU A 1 171 ? -29.623 2.528 38.354 1.00 90.81 171 GLU A N 1
ATOM 1295 C CA . GLU A 1 171 ? -30.621 1.465 38.214 1.00 90.81 171 GLU A CA 1
ATOM 1296 C C . GLU A 1 171 ? -31.182 1.374 36.787 1.00 90.81 171 GLU A C 1
ATOM 1298 O O . GLU A 1 171 ? -31.178 0.299 36.181 1.00 90.81 171 GLU A O 1
ATOM 1303 N N . HIS A 1 172 ? -31.565 2.510 36.200 1.00 89.69 172 HIS A N 1
ATOM 1304 C CA . HIS A 1 172 ? -32.072 2.581 34.832 1.00 89.69 172 HIS A CA 1
ATOM 1305 C C . HIS A 1 172 ? -30.956 2.331 33.816 1.00 89.69 172 HIS A C 1
ATOM 1307 O O . HIS A 1 172 ? -31.143 1.570 32.864 1.00 89.69 172 HIS A O 1
ATOM 1313 N N . ALA A 1 173 ? -29.769 2.898 34.053 1.00 90.38 173 ALA A N 1
ATOM 1314 C CA . ALA A 1 173 ? -28.598 2.690 33.211 1.00 90.38 173 ALA A CA 1
ATOM 1315 C C . ALA A 1 173 ? -28.218 1.203 33.120 1.00 90.38 173 ALA A C 1
ATOM 1317 O O . ALA A 1 173 ? -28.019 0.687 32.021 1.00 90.38 173 ALA A O 1
ATOM 1318 N N . ARG A 1 174 ? -28.188 0.465 34.242 1.00 91.19 174 ARG A N 1
ATOM 1319 C CA . ARG A 1 174 ? -27.896 -0.981 34.223 1.00 91.19 174 ARG A CA 1
ATOM 1320 C C . ARG A 1 174 ? -28.903 -1.773 33.399 1.00 91.19 174 ARG A C 1
ATOM 1322 O O . ARG A 1 174 ? -28.490 -2.651 32.639 1.00 91.19 174 ARG A O 1
ATOM 1329 N N . LEU A 1 175 ? -30.196 -1.482 33.542 1.00 92.94 175 LEU A N 1
ATOM 1330 C CA . LEU A 1 175 ? -31.249 -2.207 32.832 1.00 92.94 175 LEU A CA 1
ATOM 1331 C C . LEU A 1 175 ? -31.178 -1.952 31.321 1.00 92.94 175 LEU A C 1
ATOM 1333 O O . LEU A 1 175 ? -31.132 -2.901 30.537 1.00 92.94 175 LEU A O 1
ATOM 1337 N N . VAL A 1 176 ? -31.073 -0.683 30.914 1.00 91.44 176 VAL A N 1
ATOM 1338 C CA . VAL A 1 176 ? -30.965 -0.295 29.499 1.00 91.44 176 VAL A CA 1
ATOM 1339 C C . VAL A 1 176 ? -29.672 -0.826 28.878 1.00 91.44 176 VAL A C 1
ATOM 1341 O O . VAL A 1 176 ? -29.708 -1.373 27.773 1.00 91.44 176 VAL A O 1
ATOM 1344 N N . ARG A 1 177 ? -28.541 -0.744 29.590 1.00 91.25 177 ARG A N 1
ATOM 1345 C CA . ARG A 1 177 ? -27.259 -1.310 29.142 1.00 91.25 177 ARG A CA 1
ATOM 1346 C C . ARG A 1 177 ? -27.372 -2.813 28.917 1.00 91.25 177 ARG A C 1
ATOM 1348 O O . ARG A 1 177 ? -27.022 -3.298 27.845 1.00 91.25 177 ARG A O 1
ATOM 1355 N N . SER A 1 178 ? -27.899 -3.544 29.901 1.00 89.50 178 SER A N 1
ATOM 1356 C CA . SER A 1 178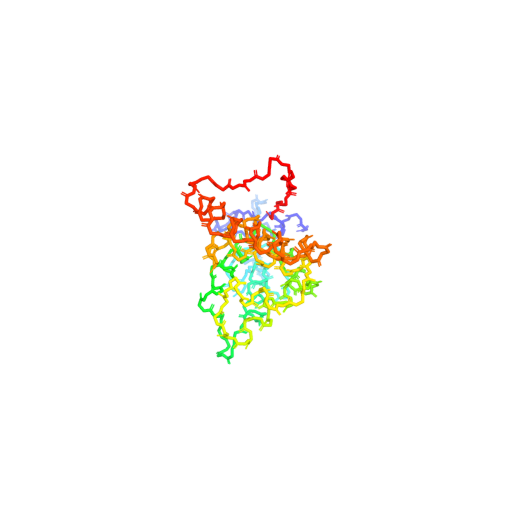 ? -28.028 -5.004 29.834 1.00 89.50 178 SER A CA 1
ATOM 1357 C C . SER A 1 178 ? -28.926 -5.429 28.677 1.00 89.50 178 SER A C 1
ATOM 1359 O O . SER A 1 178 ? -28.539 -6.287 27.889 1.00 89.50 178 SER A O 1
ATOM 1361 N N . TYR A 1 179 ? -30.085 -4.788 28.511 1.00 89.88 179 TYR A N 1
ATOM 1362 C CA . TYR A 1 179 ? -30.971 -5.060 27.382 1.00 89.88 179 TYR A CA 1
ATOM 1363 C C . TYR A 1 179 ? -30.302 -4.749 26.033 1.00 89.88 179 TYR A C 1
ATOM 1365 O O . TYR A 1 179 ? -30.369 -5.550 25.098 1.00 89.88 179 TYR A O 1
ATOM 1373 N N . THR A 1 180 ? -29.599 -3.620 25.932 1.00 88.06 180 THR A N 1
ATOM 1374 C CA . THR A 1 180 ? -28.942 -3.218 24.683 1.00 88.06 180 THR A CA 1
ATOM 1375 C C . THR A 1 180 ? -27.813 -4.173 24.298 1.00 88.06 180 THR A C 1
ATOM 1377 O O . THR A 1 180 ? -27.742 -4.600 23.146 1.00 88.06 180 THR A O 1
ATOM 1380 N N . ILE A 1 181 ? -26.969 -4.563 25.255 1.00 87.12 181 ILE A N 1
ATOM 1381 C CA . ILE A 1 181 ? -25.820 -5.440 25.003 1.00 87.12 181 ILE A CA 1
ATOM 1382 C C . ILE A 1 181 ? -26.256 -6.889 24.768 1.00 87.12 181 ILE A C 1
ATOM 1384 O O . ILE A 1 181 ? -25.826 -7.516 23.800 1.00 87.12 181 ILE A O 1
ATOM 1388 N N . TRP A 1 182 ? -27.127 -7.434 25.616 1.00 86.25 182 TRP A N 1
ATOM 1389 C CA . TRP A 1 182 ? -27.466 -8.856 25.556 1.00 86.25 182 TRP A CA 1
ATOM 1390 C C . TRP A 1 182 ? -28.546 -9.183 24.536 1.00 86.25 182 TRP A C 1
ATOM 1392 O O . TRP A 1 182 ? -28.469 -10.223 23.888 1.00 86.25 182 TRP A O 1
ATOM 1402 N N . TYR A 1 183 ? -29.554 -8.325 24.381 1.00 87.50 183 TYR A N 1
ATOM 1403 C CA . TYR A 1 183 ? -30.674 -8.609 23.490 1.00 87.50 183 TYR A CA 1
ATOM 1404 C C . TYR A 1 183 ? -30.513 -7.920 22.134 1.00 87.50 183 TYR A C 1
ATOM 1406 O O . TYR A 1 183 ? -30.474 -8.601 21.105 1.00 87.50 183 TYR A O 1
ATOM 1414 N N . LEU A 1 184 ? -30.382 -6.588 22.105 1.00 83.06 184 LEU A N 1
ATOM 1415 C CA . LEU A 1 184 ? -30.365 -5.841 20.840 1.00 83.06 184 LEU A CA 1
ATOM 1416 C C . LEU A 1 184 ? -29.097 -6.115 20.023 1.00 83.06 184 LEU A C 1
ATOM 1418 O O . LEU A 1 184 ? -29.197 -6.455 18.842 1.00 83.06 184 LEU A O 1
ATOM 1422 N N . LEU A 1 185 ? -27.917 -6.031 20.641 1.00 81.75 185 LEU A N 1
ATOM 1423 C CA . LEU A 1 185 ? -26.649 -6.285 19.956 1.00 81.75 185 LEU A CA 1
ATOM 1424 C C . LEU A 1 185 ? -26.499 -7.741 19.522 1.00 81.75 185 LEU A C 1
ATOM 1426 O O . LEU A 1 185 ? -26.086 -7.999 18.392 1.00 81.75 185 LEU A O 1
ATOM 1430 N N . HIS A 1 186 ? -26.881 -8.701 20.366 1.00 77.56 186 HIS A N 1
ATOM 1431 C CA . HIS A 1 186 ? -26.833 -10.120 20.003 1.00 77.56 186 HIS A CA 1
ATOM 1432 C C . HIS A 1 186 ? -27.745 -10.445 18.816 1.00 77.56 186 HIS A C 1
ATOM 1434 O O . HIS A 1 186 ? -27.345 -11.147 17.884 1.00 77.56 186 HIS A O 1
ATOM 1440 N N . ARG A 1 187 ? -28.959 -9.881 18.803 1.00 81.19 187 ARG A N 1
ATOM 1441 C CA . ARG A 1 187 ? -29.896 -10.012 17.681 1.00 81.19 187 ARG A CA 1
ATOM 1442 C C . ARG A 1 187 ? -29.344 -9.374 16.409 1.00 81.19 187 ARG A C 1
ATOM 1444 O O . ARG A 1 187 ? -29.424 -9.986 15.346 1.00 81.19 187 ARG A O 1
ATOM 1451 N N . ALA A 1 188 ? -28.765 -8.182 16.510 1.00 77.75 188 ALA A N 1
ATOM 1452 C CA . ALA A 1 188 ? -28.226 -7.474 15.357 1.00 77.75 188 ALA A CA 1
ATOM 1453 C C . ALA A 1 188 ? -26.960 -8.139 14.786 1.00 77.75 188 ALA A C 1
ATOM 1455 O O . ALA A 1 188 ? -26.808 -8.197 13.571 1.00 77.75 188 ALA A O 1
ATOM 1456 N N . ARG A 1 189 ? -26.097 -8.727 15.630 1.00 75.00 189 ARG A N 1
ATOM 1457 C CA . ARG A 1 189 ? -24.939 -9.537 15.198 1.00 75.00 189 ARG A CA 1
ATOM 1458 C C . ARG A 1 189 ? -25.351 -10.819 14.462 1.00 75.00 189 ARG A C 1
ATOM 1460 O O . ARG A 1 189 ? -24.620 -11.282 13.594 1.00 75.00 189 ARG A O 1
ATOM 1467 N N . ARG A 1 190 ? -26.515 -11.394 14.792 1.00 73.44 190 ARG A N 1
ATOM 1468 C CA . ARG A 1 190 ? -27.084 -12.569 14.100 1.00 73.44 190 ARG A CA 1
ATOM 1469 C C . ARG A 1 190 ? -27.810 -12.224 12.798 1.00 73.44 190 ARG A C 1
ATOM 1471 O O . ARG A 1 190 ? -28.067 -13.124 11.998 1.00 73.44 190 ARG A O 1
ATOM 1478 N N . ALA A 1 191 ? -28.161 -10.960 12.574 1.00 72.00 191 ALA A N 1
ATOM 1479 C CA . ALA A 1 191 ? -28.789 -10.541 11.332 1.00 72.00 191 ALA A CA 1
ATOM 1480 C C . ALA A 1 191 ? -27.758 -10.597 10.191 1.00 72.00 191 ALA A C 1
ATOM 1482 O O . ALA A 1 191 ? -26.691 -10.000 10.272 1.00 72.00 191 ALA A O 1
ATOM 1483 N N . LYS A 1 192 ? -28.076 -11.315 9.105 1.00 55.31 192 LYS A N 1
ATOM 1484 C CA . LYS A 1 192 ? -27.170 -11.496 7.951 1.00 55.31 192 LYS A CA 1
ATOM 1485 C C . LYS A 1 192 ? -26.948 -10.223 7.123 1.00 55.31 192 LYS A C 1
ATOM 1487 O O . LYS A 1 192 ? -26.135 -10.233 6.204 1.00 55.31 192 LYS A O 1
ATOM 1492 N N . GLN A 1 193 ? -27.680 -9.150 7.411 1.00 57.69 193 GLN A N 1
ATOM 1493 C CA . GLN A 1 193 ? -27.536 -7.877 6.718 1.00 57.69 193 GLN A CA 1
ATOM 1494 C C . GLN A 1 193 ? -26.554 -6.982 7.475 1.00 57.69 193 GLN A C 1
ATOM 1496 O O . GLN A 1 193 ? -26.785 -6.696 8.653 1.00 57.69 193 GLN A O 1
ATOM 1501 N N . PRO A 1 194 ? -25.479 -6.499 6.825 1.00 53.28 194 PRO A N 1
ATOM 1502 C CA . PRO A 1 194 ? -24.715 -5.406 7.394 1.00 53.28 194 PRO A CA 1
ATOM 1503 C C . PRO A 1 194 ? -25.668 -4.226 7.589 1.00 53.28 194 PRO A C 1
ATOM 1505 O O . PRO A 1 194 ? -26.429 -3.877 6.686 1.00 53.28 194 PRO A O 1
ATOM 1508 N N . LEU A 1 195 ? -25.635 -3.616 8.773 1.00 54.28 195 LEU A N 1
ATOM 1509 C CA . LEU A 1 195 ? -26.304 -2.339 9.005 1.00 54.28 195 LEU A CA 1
ATOM 1510 C C . LEU A 1 195 ? -25.515 -1.275 8.237 1.00 54.28 195 LEU A C 1
ATOM 1512 O O . LEU A 1 195 ? -24.651 -0.604 8.789 1.00 54.28 195 LEU A O 1
ATOM 1516 N N . SER A 1 196 ? -25.731 -1.191 6.929 1.00 50.91 196 SER A N 1
ATOM 1517 C CA . SER A 1 196 ? -25.184 -0.130 6.096 1.00 50.91 196 SER A CA 1
ATOM 1518 C C . SER A 1 196 ? -26.042 1.116 6.257 1.00 50.91 196 SER A C 1
ATOM 1520 O O . SER A 1 196 ? -27.262 1.049 6.113 1.00 50.91 196 SER A O 1
ATOM 1522 N N . ASN A 1 197 ? -25.410 2.263 6.475 1.00 44.78 197 ASN A N 1
ATOM 1523 C CA . ASN A 1 197 ? -26.064 3.543 6.252 1.00 44.78 197 ASN A CA 1
ATOM 1524 C C . ASN A 1 197 ? -26.126 3.777 4.723 1.00 44.78 197 ASN A C 1
ATOM 1526 O O . ASN A 1 197 ? -25.074 3.708 4.085 1.00 44.78 197 ASN A O 1
ATOM 1530 N N . PRO A 1 198 ? -27.285 4.066 4.100 1.00 34.47 198 PRO A N 1
ATOM 1531 C CA . PRO A 1 198 ? -27.361 4.327 2.656 1.00 34.47 198 PRO A CA 1
ATOM 1532 C C . PRO A 1 198 ? -26.695 5.647 2.210 1.00 34.47 198 PRO A C 1
ATOM 1534 O O . PRO A 1 198 ? -26.762 6.012 1.039 1.00 34.47 198 PRO A O 1
ATOM 1537 N N . GLY A 1 199 ? -26.041 6.384 3.110 1.00 41.56 199 GLY A N 1
ATOM 1538 C CA . GLY A 1 199 ? -25.446 7.686 2.828 1.00 41.56 199 GLY A CA 1
ATOM 1539 C C . GLY A 1 199 ? -23.920 7.678 2.850 1.00 41.56 199 GLY A C 1
ATOM 1540 O O . GLY A 1 199 ? -23.316 7.399 3.880 1.00 41.56 199 GLY A O 1
ATOM 1541 N N . CYS A 1 200 ? -23.330 8.134 1.741 1.00 38.62 200 CYS A N 1
ATOM 1542 C CA . CYS A 1 200 ? -21.921 8.509 1.553 1.00 38.62 200 CYS A CA 1
ATOM 1543 C C . CYS A 1 200 ? -20.961 7.411 1.045 1.00 38.62 200 CYS A C 1
ATOM 1545 O O . CYS A 1 200 ? -19.880 7.191 1.588 1.00 38.62 200 CYS A O 1
ATOM 1547 N N . GLN A 1 201 ? -21.280 6.822 -0.114 1.00 37.38 201 GLN A N 1
ATOM 1548 C CA . GLN A 1 201 ? -20.232 6.433 -1.066 1.00 37.38 201 GLN A CA 1
ATOM 1549 C C . GLN A 1 201 ? -19.512 7.704 -1.553 1.00 37.38 201 GLN A C 1
ATOM 1551 O O . GLN A 1 201 ? -19.897 8.307 -2.555 1.00 37.38 201 GLN A O 1
ATOM 1556 N N . ARG A 1 202 ? -18.451 8.138 -0.860 1.00 36.38 202 ARG A N 1
ATOM 1557 C CA . ARG A 1 202 ? -17.447 8.983 -1.518 1.00 36.38 202 ARG A CA 1
ATOM 1558 C C . ARG A 1 202 ? -16.647 8.092 -2.459 1.00 36.38 202 ARG A C 1
ATOM 1560 O O . ARG A 1 202 ? -15.994 7.145 -2.029 1.00 36.38 202 ARG A O 1
ATOM 1567 N N . ARG A 1 203 ? -16.733 8.408 -3.751 1.00 34.94 203 ARG A N 1
ATOM 1568 C CA . ARG A 1 203 ? -15.885 7.868 -4.815 1.00 34.94 203 ARG A CA 1
ATOM 1569 C C . ARG A 1 203 ? -14.418 8.129 -4.457 1.00 34.94 203 ARG A C 1
ATOM 1571 O O . ARG A 1 203 ? -13.932 9.239 -4.631 1.00 34.94 203 ARG A O 1
ATOM 1578 N N . GLY A 1 204 ? -13.735 7.114 -3.944 1.00 31.56 204 GLY A N 1
ATOM 1579 C CA . GLY A 1 204 ? -12.279 7.051 -3.885 1.00 31.56 204 GLY A CA 1
ATOM 1580 C C . GLY A 1 204 ? -11.827 5.978 -4.861 1.00 31.56 204 GLY A C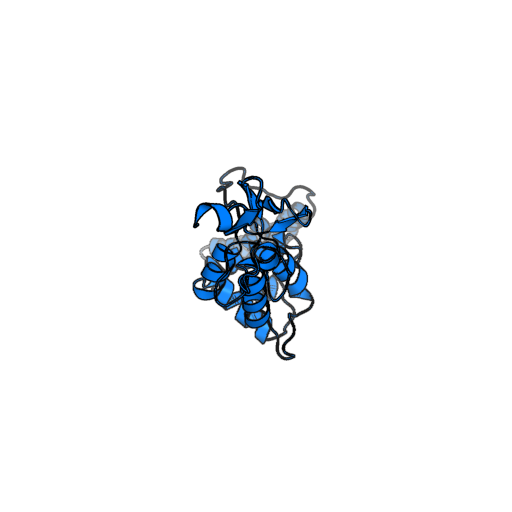 1
ATOM 1581 O O . GLY A 1 204 ? -11.793 4.805 -4.499 1.00 31.56 204 GLY A O 1
ATOM 1582 N N . GLY A 1 205 ? -11.593 6.370 -6.113 1.00 30.20 205 GLY A N 1
ATOM 1583 C CA . GLY A 1 205 ? -10.904 5.528 -7.086 1.00 30.20 205 GLY A CA 1
ATOM 1584 C C . GLY A 1 205 ? -9.405 5.557 -6.802 1.00 30.20 205 GLY A C 1
ATOM 1585 O O . GLY A 1 205 ? -8.856 6.636 -6.578 1.00 30.20 205 GLY A O 1
ATOM 1586 N N . PHE A 1 206 ? -8.788 4.377 -6.785 1.00 36.50 206 PHE A N 1
ATOM 1587 C CA . PHE A 1 206 ? -7.344 4.193 -6.919 1.00 36.50 206 PHE A CA 1
ATOM 1588 C C . PHE A 1 206 ? -6.976 3.949 -8.387 1.00 36.50 206 PHE A C 1
ATOM 1590 O O . PHE A 1 206 ? -7.780 3.313 -9.114 1.00 36.50 206 PHE A O 1
#

pLDDT: mean 85.95, std 13.99, range [30.2, 96.5]

Foldseek 3Di:
DQVLQAAFDQAPPPRDGFSFDDADPVRGTGAQVVVVHPDTCAAPVPRHHHDDDPSHDLLVVLLVVLQQLQQEPVSGRQPLCVLVSVPLSPAPDSVVSSVCCVDPPLNVVNSVVSHVSDQDAPVVLVPDDDDPSSVVNVVSCCVSVSYPDDLVVLVVVLVVLCVVCVPDDPVVSVVVNCCCVPPVSVVVVPDPDRPDDPDDPPDDGD

Radius of gyration: 25.9 Å; chains: 1; bounding box: 55×25×83 Å